Protein AF-A0A938EMJ7-F1 (afdb_monomer_lite)

Structure (mmCIF, N/CA/C/O backbone):
data_AF-A0A938EMJ7-F1
#
_entry.id   AF-A0A938EMJ7-F1
#
loop_
_atom_site.group_PDB
_atom_site.id
_atom_site.type_symbol
_atom_site.label_atom_id
_atom_site.label_alt_id
_atom_site.label_comp_id
_atom_site.label_asym_id
_atom_site.label_entity_id
_atom_site.label_seq_id
_atom_site.pdbx_PDB_ins_code
_atom_site.Cartn_x
_atom_site.Cartn_y
_atom_site.Cartn_z
_atom_site.occupancy
_atom_site.B_iso_or_equiv
_atom_site.auth_seq_id
_atom_site.auth_comp_id
_atom_site.auth_asym_id
_atom_site.auth_atom_id
_atom_site.pdbx_PDB_model_num
ATOM 1 N N . MET A 1 1 ? -68.090 42.627 -12.316 1.00 43.19 1 MET A N 1
ATOM 2 C CA . MET A 1 1 ? -66.857 42.043 -12.893 1.00 43.19 1 MET A CA 1
ATOM 3 C C . MET A 1 1 ? -65.719 42.197 -11.889 1.00 43.19 1 MET A C 1
ATOM 5 O O . MET A 1 1 ? -65.693 43.217 -11.220 1.00 43.19 1 MET A O 1
ATOM 9 N N . ARG A 1 2 ? -64.805 41.211 -11.848 1.00 43.19 2 ARG A N 1
ATOM 10 C CA . ARG A 1 2 ? -63.560 41.092 -11.046 1.00 43.19 2 ARG A CA 1
ATOM 11 C C . ARG A 1 2 ? -63.685 40.528 -9.619 1.00 43.19 2 ARG A C 1
ATOM 13 O O . ARG A 1 2 ? -63.810 41.250 -8.641 1.00 43.19 2 ARG A O 1
ATOM 20 N N . ARG A 1 3 ? -63.569 39.195 -9.538 1.00 45.41 3 ARG A N 1
ATOM 21 C CA . ARG A 1 3 ? -63.072 38.450 -8.370 1.00 45.41 3 ARG A CA 1
ATOM 22 C C . ARG A 1 3 ? -61.538 38.442 -8.441 1.00 45.41 3 ARG A C 1
ATOM 24 O O . ARG A 1 3 ? -61.000 38.047 -9.472 1.00 45.41 3 ARG A O 1
ATOM 31 N N . HIS A 1 4 ? -60.854 38.870 -7.383 1.00 42.38 4 HIS A N 1
ATOM 32 C CA . HIS A 1 4 ? -59.403 38.725 -7.246 1.00 42.38 4 HIS A CA 1
ATOM 33 C C . HIS A 1 4 ? -59.105 37.402 -6.539 1.00 42.38 4 HIS A C 1
ATOM 35 O O . HIS A 1 4 ? -59.452 37.232 -5.374 1.00 42.38 4 HIS A O 1
ATOM 41 N N . LEU A 1 5 ? -58.505 36.458 -7.265 1.00 47.50 5 LEU A N 1
ATOM 42 C CA . LEU A 1 5 ? -58.009 35.200 -6.717 1.00 47.50 5 LEU A CA 1
ATOM 43 C C . LEU A 1 5 ? -56.502 35.359 -6.481 1.00 47.50 5 LEU A C 1
ATOM 45 O O . LEU A 1 5 ? -55.746 35.557 -7.431 1.00 47.50 5 LEU A O 1
ATOM 49 N N . ALA A 1 6 ? -56.085 35.323 -5.217 1.00 46.75 6 ALA A N 1
ATOM 50 C CA . ALA A 1 6 ? -54.683 35.238 -4.835 1.00 46.75 6 ALA A CA 1
ATOM 51 C C . ALA A 1 6 ? -54.186 33.813 -5.115 1.00 46.75 6 ALA A C 1
ATOM 53 O O . ALA A 1 6 ? -54.726 32.853 -4.569 1.00 46.75 6 ALA A O 1
ATOM 54 N N . ILE A 1 7 ? -53.181 33.678 -5.980 1.00 51.19 7 ILE A N 1
ATOM 55 C CA . ILE A 1 7 ? -52.497 32.409 -6.239 1.00 51.19 7 ILE A CA 1
ATOM 56 C C . ILE A 1 7 ? -51.142 32.480 -5.536 1.00 51.19 7 ILE A C 1
ATOM 58 O O . ILE A 1 7 ? -50.251 33.219 -5.950 1.00 51.19 7 ILE A O 1
ATOM 62 N N . LEU A 1 8 ? -51.023 31.726 -4.443 1.00 46.78 8 LEU A N 1
ATOM 63 C CA . LEU A 1 8 ? -49.760 31.373 -3.801 1.00 46.78 8 LEU A CA 1
ATOM 64 C C . LEU A 1 8 ? -49.011 30.402 -4.722 1.00 46.78 8 LEU A C 1
ATOM 66 O O . LEU A 1 8 ? -49.498 29.306 -4.991 1.00 46.78 8 LEU A O 1
ATOM 70 N N . LEU A 1 9 ? -47.841 30.808 -5.215 1.00 47.81 9 LEU A N 1
ATOM 71 C CA . LEU A 1 9 ? -46.918 29.924 -5.925 1.00 47.81 9 LEU A CA 1
ATOM 72 C C . LEU A 1 9 ? -46.034 29.188 -4.902 1.00 47.81 9 LEU A C 1
ATOM 74 O O . LEU A 1 9 ? -45.454 29.847 -4.035 1.00 47.81 9 LEU A O 1
ATOM 78 N N . PRO A 1 10 ? -45.913 27.852 -4.977 1.00 49.62 10 PRO A N 1
ATOM 79 C CA . PRO A 1 10 ? -45.018 27.102 -4.110 1.00 49.62 10 PRO A CA 1
ATOM 80 C C . PRO A 1 10 ? -43.551 27.305 -4.511 1.00 49.62 10 PRO A C 1
ATOM 82 O O . PRO A 1 10 ? -43.184 27.289 -5.686 1.00 49.62 10 PRO A O 1
ATOM 85 N N . VAL A 1 11 ? -42.715 27.478 -3.488 1.00 51.00 11 VAL A N 1
ATOM 86 C CA . VAL A 1 11 ? -41.254 27.401 -3.547 1.00 51.00 11 VAL A CA 1
ATOM 87 C C . VAL A 1 11 ? -40.868 25.945 -3.802 1.00 51.00 11 VAL A C 1
ATOM 89 O O . VAL A 1 11 ? -41.221 25.078 -3.006 1.00 51.00 11 VAL A O 1
ATOM 92 N N . THR A 1 12 ? -40.105 25.670 -4.860 1.00 52.34 12 THR A N 1
ATOM 93 C CA . THR A 1 12 ? -39.486 24.350 -5.053 1.00 52.34 12 THR A CA 1
ATOM 94 C C . THR A 1 12 ? -38.028 24.476 -5.481 1.00 52.34 12 THR A C 1
ATOM 96 O O . THR A 1 12 ? -37.716 24.757 -6.631 1.00 52.34 12 THR A O 1
ATOM 99 N N . VAL A 1 13 ? -37.182 24.315 -4.459 1.00 48.31 13 VAL A N 1
ATOM 100 C CA . VAL A 1 13 ? -35.909 23.579 -4.371 1.00 48.31 13 VAL A CA 1
ATOM 101 C C . VAL A 1 13 ? -34.970 23.633 -5.581 1.00 48.31 13 VAL A C 1
ATOM 103 O O . VAL A 1 13 ? -35.157 22.967 -6.595 1.00 48.31 13 VAL A O 1
ATOM 106 N N . LEU A 1 14 ? -33.870 24.357 -5.377 1.00 44.84 14 LEU A N 1
ATOM 107 C CA . LEU A 1 14 ? -32.651 24.308 -6.173 1.00 44.84 14 LEU A CA 1
ATOM 108 C C . LEU A 1 14 ? -31.975 22.939 -5.969 1.00 44.84 14 LEU A C 1
ATOM 110 O O . LEU A 1 14 ? -31.423 22.668 -4.905 1.00 44.84 14 LEU A O 1
ATOM 114 N N . ALA A 1 15 ? -32.027 22.065 -6.973 1.00 43.50 15 ALA A N 1
ATOM 115 C CA . ALA A 1 15 ? -31.240 20.838 -6.986 1.00 43.50 15 ALA A CA 1
ATOM 116 C C . ALA A 1 15 ? -29.777 21.188 -7.302 1.00 43.50 15 ALA A C 1
ATOM 118 O O . ALA A 1 15 ? -29.387 21.300 -8.462 1.00 43.50 15 ALA A O 1
ATOM 119 N N . THR A 1 16 ? -28.954 21.389 -6.274 1.00 43.12 16 THR A N 1
ATOM 120 C CA . THR A 1 16 ? -27.496 21.362 -6.428 1.00 43.12 16 THR A CA 1
ATOM 121 C C . THR A 1 16 ? -27.070 19.915 -6.626 1.00 43.12 16 THR A C 1
ATOM 123 O O . THR A 1 16 ? -26.907 19.161 -5.669 1.00 43.12 16 THR A O 1
ATOM 126 N N . SER A 1 17 ? -26.924 19.509 -7.881 1.00 44.28 17 SER A N 1
ATOM 127 C CA . SER A 1 17 ? -26.249 18.272 -8.255 1.00 44.28 17 SER A CA 1
ATOM 128 C C . SER A 1 17 ? -24.778 18.364 -7.844 1.00 44.28 17 SER A C 1
ATOM 130 O O . SER A 1 17 ? -23.975 19.001 -8.523 1.00 44.28 17 SER A O 1
ATOM 132 N N . LEU A 1 18 ? -24.434 17.754 -6.707 1.00 41.00 18 LEU A N 1
ATOM 133 C CA . LEU A 1 18 ? -23.054 17.518 -6.301 1.00 41.00 18 LEU A CA 1
ATOM 134 C C . LEU A 1 18 ? -22.504 16.384 -7.171 1.00 41.00 18 LEU A C 1
ATOM 136 O O . LEU A 1 18 ? -22.796 15.211 -6.948 1.00 41.00 18 LEU A O 1
ATOM 140 N N . THR A 1 19 ? -21.736 16.731 -8.198 1.00 40.66 19 THR A N 1
ATOM 141 C CA . THR A 1 19 ? -20.905 15.770 -8.926 1.00 40.66 19 THR A CA 1
ATOM 142 C C . THR A 1 19 ? -19.846 15.224 -7.973 1.00 40.66 19 THR A C 1
ATOM 144 O O . THR A 1 19 ? -18.859 15.898 -7.686 1.00 40.66 19 THR A O 1
ATOM 147 N N . VAL A 1 20 ? -20.055 14.006 -7.470 1.00 46.00 20 VAL A N 1
ATOM 148 C CA . VAL A 1 20 ? -18.988 13.201 -6.868 1.00 46.00 20 VAL A CA 1
ATOM 149 C C . VAL A 1 20 ? -17.976 12.912 -7.975 1.00 46.00 20 VAL A C 1
ATOM 151 O O . VAL A 1 20 ? -18.341 12.407 -9.037 1.00 46.00 20 VAL A O 1
ATOM 154 N N . ALA A 1 21 ? -16.711 13.265 -7.755 1.00 41.88 21 ALA A N 1
ATOM 155 C CA . ALA A 1 21 ? -15.628 12.884 -8.649 1.00 41.88 21 ALA A CA 1
ATOM 156 C C . ALA A 1 21 ? -15.424 11.365 -8.546 1.00 41.88 21 ALA A C 1
ATOM 158 O O . ALA A 1 21 ? -14.773 10.874 -7.629 1.00 41.88 21 ALA A O 1
ATOM 159 N N . ILE A 1 22 ? -16.025 10.611 -9.465 1.00 43.50 22 ILE A N 1
ATOM 160 C CA . ILE A 1 22 ? -15.774 9.178 -9.618 1.00 43.50 22 ILE A CA 1
ATOM 161 C C . ILE A 1 22 ? -14.522 9.041 -10.486 1.00 43.50 22 ILE A C 1
ATOM 163 O O . ILE A 1 22 ? -14.557 9.329 -11.682 1.00 43.50 22 ILE A O 1
ATOM 167 N N . ALA A 1 23 ? -13.409 8.604 -9.900 1.00 39.97 23 ALA A N 1
ATOM 168 C CA . ALA A 1 23 ? -12.250 8.176 -10.674 1.00 39.97 23 ALA A CA 1
ATOM 169 C C . ALA A 1 23 ? -12.553 6.794 -11.279 1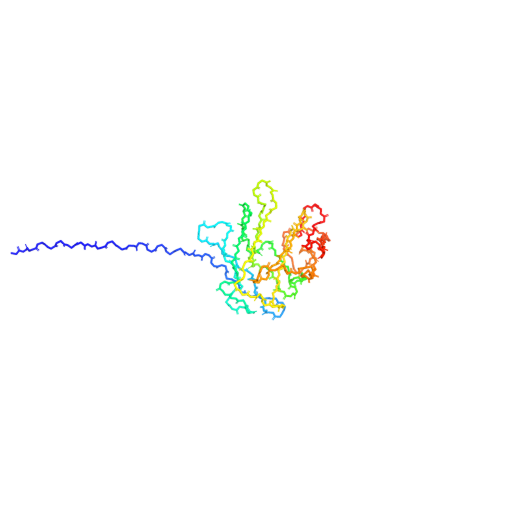.00 39.97 23 ALA A C 1
ATOM 171 O O . ALA A 1 23 ? -12.480 5.774 -10.599 1.00 39.97 23 ALA A O 1
ATOM 172 N N . THR A 1 24 ? -12.945 6.748 -12.552 1.00 36.47 24 THR A N 1
ATOM 173 C CA . THR A 1 24 ? -13.161 5.482 -13.267 1.00 36.47 24 THR A CA 1
ATOM 174 C C . THR A 1 24 ? -11.841 4.967 -13.837 1.00 36.47 24 THR A C 1
ATOM 176 O O . THR A 1 24 ? -11.254 5.601 -14.715 1.00 36.47 24 THR A O 1
ATOM 179 N N . SER A 1 25 ? -11.383 3.800 -13.379 1.00 39.28 25 SER A N 1
ATOM 180 C CA . SER A 1 25 ? -10.192 3.129 -13.911 1.00 39.28 25 SER A CA 1
ATOM 181 C C . SER A 1 25 ? -10.567 2.109 -14.991 1.00 39.28 25 SER A C 1
ATOM 183 O O . SER A 1 25 ? -11.162 1.082 -14.682 1.00 39.28 25 SER A O 1
ATOM 185 N N . SE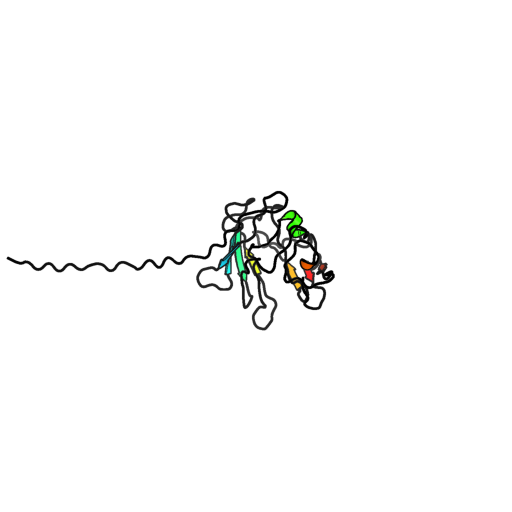R A 1 26 ? -10.189 2.348 -16.252 1.00 36.47 26 SER A N 1
ATOM 186 C CA . SER A 1 26 ? -10.279 1.354 -17.336 1.00 36.47 26 SER A CA 1
ATOM 187 C C . SER A 1 26 ? -8.910 1.063 -17.972 1.00 36.47 26 SER A C 1
ATOM 189 O O . SER A 1 26 ? -8.300 1.977 -18.533 1.00 36.47 26 SER A O 1
ATOM 191 N N . VAL A 1 27 ? -8.480 -0.212 -17.945 1.00 40.53 27 VAL A N 1
ATOM 192 C CA . VAL A 1 27 ? -7.434 -0.900 -18.763 1.00 40.53 27 VAL A CA 1
ATOM 193 C C . VAL A 1 27 ? -6.114 -1.353 -18.056 1.00 40.53 27 VAL A C 1
ATOM 195 O O . VAL A 1 27 ? -5.743 -0.824 -17.015 1.00 40.53 27 VAL A O 1
ATOM 198 N N . GLN A 1 28 ? -5.441 -2.389 -18.588 1.00 34.78 28 GLN A N 1
ATOM 199 C CA . GLN A 1 28 ? -4.960 -3.597 -17.895 1.00 34.78 28 GLN A CA 1
ATOM 200 C C . GLN A 1 28 ? -3.443 -3.955 -18.021 1.00 34.78 28 GLN A C 1
ATOM 202 O O . GLN A 1 28 ? -2.737 -3.423 -18.874 1.00 34.78 28 GLN A O 1
ATOM 207 N N . ALA A 1 29 ? -2.999 -4.939 -17.217 1.00 37.09 29 ALA A N 1
ATOM 208 C CA . ALA A 1 29 ? -1.679 -5.612 -17.148 1.00 37.09 29 ALA A CA 1
ATOM 209 C C . ALA A 1 29 ? -1.368 -6.649 -18.233 1.00 37.09 29 ALA A C 1
ATOM 211 O O . ALA A 1 29 ? -2.229 -6.930 -19.046 1.00 37.09 29 ALA A O 1
ATOM 212 N N . VAL A 1 30 ? -0.213 -7.330 -18.188 1.00 39.50 30 VAL A N 1
ATOM 213 C CA . VAL A 1 30 ? 0.026 -8.565 -18.966 1.00 39.50 30 VAL A CA 1
ATOM 214 C C . VAL A 1 30 ? -0.989 -9.641 -18.547 1.00 39.50 30 VAL A C 1
ATOM 216 O O . VAL A 1 30 ? -1.065 -10.020 -17.387 1.00 39.50 30 VAL A O 1
ATOM 219 N N . GLY A 1 31 ? -1.820 -10.071 -19.502 1.00 47.62 31 GLY A N 1
ATOM 220 C CA . GLY A 1 31 ? -3.047 -10.857 -19.285 1.00 47.62 31 GLY A CA 1
ATOM 221 C C . GLY A 1 31 ? -4.325 -10.020 -19.367 1.00 47.62 31 GLY A C 1
ATOM 222 O O . GLY A 1 31 ? -5.393 -10.526 -19.681 1.00 47.62 31 GLY A O 1
ATOM 223 N N . GLY A 1 32 ? -4.202 -8.714 -19.198 1.00 47.31 32 GLY A N 1
ATOM 224 C CA . GLY A 1 32 ? -5.229 -7.785 -19.582 1.00 47.31 32 GLY A CA 1
ATOM 225 C C . GLY A 1 32 ? -6.449 -7.836 -18.671 1.00 47.31 32 GLY A C 1
ATOM 226 O O . GLY A 1 32 ? -7.524 -7.744 -19.233 1.00 47.31 32 GLY A O 1
ATOM 227 N N . THR A 1 33 ? -6.319 -8.011 -17.340 1.00 55.09 33 THR A N 1
ATOM 228 C CA . THR A 1 33 ? -7.478 -8.265 -16.437 1.00 55.09 33 THR A CA 1
ATOM 229 C C . THR A 1 33 ? -7.483 -7.615 -15.037 1.00 55.09 33 THR A C 1
ATOM 231 O O . THR A 1 33 ? -8.532 -7.606 -14.396 1.00 55.09 33 THR A O 1
ATOM 234 N N . GLY A 1 34 ? -6.392 -7.015 -14.539 1.00 61.44 34 GLY A N 1
ATOM 235 C CA . GLY A 1 34 ? -6.364 -6.414 -13.189 1.00 61.44 34 GLY A CA 1
ATOM 236 C C . GLY A 1 34 ? -7.171 -5.110 -13.040 1.00 61.44 34 GLY A C 1
ATOM 237 O O . GLY A 1 34 ? -7.086 -4.227 -13.898 1.00 61.44 34 GLY A O 1
ATOM 238 N N . VAL A 1 35 ? -7.924 -4.964 -11.942 1.00 78.44 35 VAL A N 1
ATOM 239 C CA . VAL A 1 35 ? -8.623 -3.719 -11.566 1.00 78.44 35 VAL A CA 1
ATOM 240 C C . VAL A 1 35 ? -7.931 -3.086 -10.362 1.00 78.44 35 VAL A C 1
ATOM 242 O O . VAL A 1 35 ? -7.688 -3.755 -9.362 1.00 78.44 35 VAL A O 1
ATOM 245 N N . TYR A 1 36 ? -7.605 -1.797 -10.469 1.00 86.12 36 TYR A N 1
ATOM 246 C CA . TYR A 1 36 ? -6.998 -1.039 -9.377 1.00 86.12 36 TYR A CA 1
ATOM 247 C C . TYR A 1 36 ? -8.054 -0.506 -8.415 1.00 86.12 36 TYR A C 1
ATOM 249 O O . TYR A 1 36 ? -9.162 -0.152 -8.821 1.00 86.12 36 TYR A O 1
ATOM 257 N N . GLY A 1 37 ? -7.650 -0.402 -7.152 1.00 87.94 37 GLY A N 1
ATOM 258 C CA . GLY A 1 37 ? -8.414 0.245 -6.100 1.00 87.94 37 GLY A CA 1
ATOM 259 C C . GLY A 1 37 ? -8.843 1.667 -6.450 1.00 87.94 37 GLY A C 1
ATOM 260 O O . GLY A 1 37 ? -8.091 2.438 -7.045 1.00 87.94 37 GLY A O 1
ATOM 261 N N . GLY A 1 38 ? -10.060 2.011 -6.052 1.00 90.06 38 GLY A N 1
ATOM 262 C CA . GLY A 1 38 ? -10.581 3.367 -6.022 1.00 90.06 38 GLY A CA 1
ATOM 263 C C . GLY A 1 38 ? -11.106 3.678 -4.629 1.00 90.06 38 GLY A C 1
ATOM 264 O O . GLY A 1 38 ? -11.746 2.838 -4.001 1.00 90.06 38 GLY A O 1
ATOM 265 N N . TRP A 1 39 ? -10.857 4.889 -4.151 1.00 93.25 39 TRP A N 1
ATOM 266 C CA . TRP A 1 39 ? -11.283 5.323 -2.827 1.00 93.25 39 TRP A CA 1
ATOM 267 C C . TRP A 1 39 ? -12.214 6.520 -2.947 1.00 93.25 39 TRP A C 1
ATOM 269 O O . TRP A 1 39 ? -11.971 7.436 -3.733 1.00 93.25 39 TRP A O 1
ATOM 279 N N . SER A 1 40 ? -13.275 6.507 -2.152 1.00 91.75 40 SER A N 1
ATOM 280 C CA . SER A 1 40 ? -14.147 7.652 -1.919 1.00 91.75 40 SER A CA 1
ATOM 281 C C . SER A 1 40 ? -14.057 8.069 -0.456 1.00 91.75 40 SER A C 1
ATOM 283 O O . SER A 1 40 ? -13.665 7.281 0.406 1.00 91.75 40 SER A O 1
ATOM 285 N N . LEU A 1 41 ? -14.431 9.316 -0.178 1.00 94.94 41 LEU A N 1
ATOM 286 C CA . LEU A 1 41 ? -14.657 9.799 1.179 1.00 94.94 41 LEU A CA 1
ATOM 287 C C . LEU A 1 41 ? -16.140 9.681 1.519 1.00 94.94 41 LEU A C 1
ATOM 289 O O . LEU A 1 41 ? -17.001 10.012 0.700 1.00 94.94 41 LEU A O 1
ATOM 293 N N . ALA A 1 42 ? -16.431 9.268 2.749 1.00 95.56 42 ALA A N 1
ATOM 294 C CA . ALA A 1 42 ? -17.762 9.408 3.312 1.00 95.56 42 ALA A CA 1
ATOM 295 C C . ALA A 1 42 ? -18.124 10.900 3.412 1.00 95.56 42 ALA A C 1
ATOM 297 O O . ALA A 1 42 ? -17.268 11.754 3.657 1.00 95.56 42 ALA A O 1
ATOM 298 N N . SER A 1 43 ? -19.405 11.229 3.236 1.00 94.44 43 SER A N 1
ATOM 299 C CA . SER A 1 43 ? -19.876 12.616 3.298 1.00 94.44 43 SER A CA 1
ATOM 300 C C . SER A 1 43 ? -19.485 13.278 4.624 1.00 94.44 43 SER A C 1
ATOM 302 O O . SER A 1 43 ? -19.865 12.806 5.693 1.00 94.44 43 SER A O 1
ATOM 304 N N . GLY A 1 44 ? -18.757 14.394 4.547 1.00 93.31 44 GLY A N 1
ATOM 305 C CA . GLY A 1 44 ? -18.287 15.137 5.721 1.00 93.31 44 GLY A CA 1
ATOM 306 C C . GLY A 1 44 ? -17.086 14.515 6.442 1.00 93.31 44 GLY A C 1
ATOM 307 O O . GLY A 1 44 ? -16.715 15.009 7.503 1.00 93.31 44 GLY A O 1
ATOM 308 N N . SER A 1 45 ? -16.474 13.465 5.887 1.00 94.12 45 SER A N 1
ATOM 309 C CA . SER A 1 45 ? -15.273 12.829 6.430 1.00 94.12 45 SER A CA 1
ATOM 310 C C . SER A 1 45 ? -14.025 13.191 5.627 1.00 94.12 45 SER A C 1
ATOM 312 O O . SER A 1 45 ? -14.073 13.348 4.408 1.00 94.12 45 SER A O 1
ATOM 314 N N . SER A 1 46 ? -12.890 13.280 6.318 1.00 93.19 46 SER A N 1
ATOM 315 C CA . SER A 1 46 ? -11.550 13.379 5.725 1.00 93.19 46 SER A CA 1
ATOM 316 C C . SER A 1 46 ? -10.694 12.134 5.978 1.00 93.19 46 SER A C 1
ATOM 318 O O . SER A 1 46 ? -9.548 12.083 5.541 1.00 93.19 46 SER A O 1
ATOM 320 N N . SER A 1 47 ? -11.218 11.148 6.711 1.00 96.25 47 SER A N 1
ATOM 321 C CA . SER A 1 47 ? -10.452 9.997 7.200 1.00 96.25 47 SER A CA 1
ATOM 322 C C . SER A 1 47 ? -11.239 8.686 7.175 1.00 96.25 47 SER A C 1
ATOM 324 O O . SER A 1 47 ? -10.841 7.710 7.806 1.00 96.25 47 SER A O 1
ATOM 326 N N . SER A 1 48 ? -12.353 8.641 6.449 1.00 97.94 48 SER A N 1
ATOM 327 C CA . SER A 1 48 ? -13.107 7.416 6.205 1.00 97.94 48 SER A CA 1
ATOM 328 C C . SER A 1 48 ? -13.883 7.479 4.897 1.00 97.94 48 SER A C 1
ATOM 330 O O . SER A 1 48 ? -14.194 8.565 4.398 1.00 97.94 48 SER A O 1
ATOM 332 N N . GLY A 1 49 ? -14.235 6.313 4.367 1.00 97.00 49 GLY A N 1
ATOM 333 C CA . GLY A 1 49 ? -15.085 6.186 3.189 1.00 97.00 49 GLY A CA 1
ATOM 334 C C . GLY A 1 49 ? -15.089 4.775 2.627 1.00 97.00 49 GLY A C 1
ATOM 335 O O . GLY A 1 49 ? -14.876 3.815 3.369 1.00 97.00 49 GLY A O 1
ATOM 336 N N . ASP A 1 50 ? -15.310 4.654 1.319 1.00 96.12 50 ASP A N 1
ATOM 337 C CA . ASP A 1 50 ? -15.421 3.357 0.659 1.00 96.12 50 ASP A CA 1
ATOM 338 C C . ASP A 1 50 ? -14.190 3.051 -0.189 1.00 96.12 50 ASP A C 1
ATOM 340 O O . ASP A 1 50 ? -13.606 3.923 -0.839 1.00 96.12 50 ASP A O 1
ATOM 344 N N . PHE A 1 51 ? -13.816 1.779 -0.199 1.00 93.88 51 PHE A N 1
ATOM 345 C CA . PHE A 1 51 ? -12.840 1.191 -1.097 1.00 93.88 51 PHE A CA 1
ATOM 346 C C . PHE A 1 51 ? -13.568 0.355 -2.144 1.00 93.88 51 PHE A C 1
ATOM 348 O O . PHE A 1 51 ? -14.384 -0.509 -1.828 1.00 93.88 51 PHE A O 1
ATOM 355 N N . ASN A 1 52 ? -13.269 0.610 -3.410 1.00 89.12 52 ASN A N 1
ATOM 356 C CA . ASN A 1 52 ? -13.954 0.037 -4.553 1.00 89.12 52 ASN A CA 1
ATOM 357 C C . ASN A 1 52 ? -12.943 -0.631 -5.482 1.00 89.12 52 ASN A C 1
ATOM 359 O O . ASN A 1 52 ? -11.917 -0.049 -5.815 1.00 89.12 52 ASN A O 1
ATOM 363 N N . LEU A 1 53 ? -13.278 -1.824 -5.965 1.00 81.81 53 LEU A N 1
ATOM 364 C CA . LEU A 1 53 ? -12.511 -2.553 -6.980 1.00 81.81 53 LEU A CA 1
ATOM 365 C C . LEU A 1 53 ? -13.274 -2.621 -8.312 1.00 81.81 53 LEU A C 1
ATOM 367 O O . LEU A 1 53 ? -13.088 -3.545 -9.092 1.00 81.81 53 LEU A O 1
ATOM 371 N N . GLY A 1 54 ? -14.158 -1.652 -8.574 1.00 70.44 54 GLY A N 1
ATOM 372 C CA . GLY A 1 54 ? -15.085 -1.677 -9.710 1.00 70.44 54 GLY A CA 1
ATOM 373 C C . GLY A 1 54 ? -16.313 -2.562 -9.463 1.00 70.44 54 GLY A C 1
ATOM 374 O O . GLY A 1 54 ? -16.542 -3.039 -8.355 1.00 70.44 54 GLY A O 1
ATOM 375 N N . THR A 1 55 ? -17.148 -2.751 -10.488 1.00 63.56 55 THR A N 1
ATOM 376 C CA . THR A 1 55 ? -18.399 -3.515 -10.358 1.00 63.56 55 THR A CA 1
ATOM 377 C C . THR A 1 55 ? -18.140 -5.023 -10.320 1.00 63.56 55 THR A C 1
ATOM 379 O O . THR A 1 55 ? -17.755 -5.579 -11.346 1.00 63.56 55 THR A O 1
ATOM 382 N N . ASN A 1 56 ? -18.409 -5.678 -9.182 1.00 60.53 56 ASN A N 1
ATOM 383 C CA . ASN A 1 56 ? -18.393 -7.142 -9.003 1.00 60.53 56 ASN A CA 1
ATOM 384 C C . ASN A 1 56 ? -17.157 -7.836 -9.604 1.00 60.53 56 ASN A C 1
ATOM 386 O O . ASN A 1 56 ? -17.269 -8.754 -10.419 1.00 60.53 56 ASN A O 1
ATOM 390 N N . VAL A 1 57 ? -15.966 -7.386 -9.214 1.00 68.12 57 VAL A N 1
ATOM 391 C CA . VAL A 1 57 ? -14.703 -7.945 -9.708 1.00 68.12 57 VAL A CA 1
ATOM 392 C C . VAL A 1 57 ? -14.235 -9.062 -8.783 1.00 68.12 57 VAL A C 1
ATOM 394 O O . VAL A 1 57 ? -14.098 -8.866 -7.579 1.00 68.12 57 VAL A O 1
ATOM 397 N N . ASN A 1 58 ? -13.975 -10.240 -9.354 1.00 69.81 58 ASN A N 1
ATOM 398 C CA . ASN A 1 58 ? -13.317 -11.374 -8.693 1.00 69.81 58 ASN A CA 1
ATOM 399 C C . ASN A 1 58 ? -13.931 -11.826 -7.353 1.00 69.81 58 ASN A C 1
ATOM 401 O O . ASN A 1 58 ? -13.227 -12.413 -6.536 1.00 69.81 58 ASN A O 1
ATOM 405 N N . GLY A 1 59 ? -15.230 -11.590 -7.139 1.00 75.88 59 GLY A N 1
ATOM 406 C CA . GLY A 1 59 ? -15.950 -11.985 -5.923 1.00 75.88 59 GLY A CA 1
ATOM 407 C C . GLY A 1 59 ? -16.017 -10.916 -4.828 1.00 75.88 59 GLY A C 1
ATOM 408 O O . GLY A 1 59 ? -16.619 -11.176 -3.790 1.00 75.88 59 GLY A O 1
ATOM 409 N N . PHE A 1 60 ? -15.454 -9.723 -5.046 1.00 83.31 60 PHE A N 1
ATOM 410 C CA . PHE A 1 60 ? -15.670 -8.585 -4.150 1.00 83.31 60 PHE A CA 1
ATOM 411 C C . PHE A 1 60 ? -17.064 -7.978 -4.334 1.00 83.31 60 PHE A C 1
ATOM 413 O O . PHE A 1 60 ? -17.566 -7.870 -5.456 1.00 83.31 60 PHE A O 1
ATOM 420 N N . GLN A 1 61 ? -17.657 -7.546 -3.218 1.00 84.31 61 GLN A N 1
ATOM 421 C CA . GLN A 1 61 ? -18.870 -6.729 -3.203 1.00 84.31 61 GLN A CA 1
ATOM 422 C C . GLN A 1 61 ? -18.583 -5.302 -3.699 1.00 84.31 61 GLN A C 1
ATOM 424 O O . GLN A 1 61 ? -17.432 -4.918 -3.927 1.00 84.31 61 GLN A O 1
ATOM 429 N N . VAL A 1 62 ? -19.645 -4.514 -3.878 1.00 84.19 62 VAL A N 1
ATOM 430 C CA . VAL A 1 62 ? -19.553 -3.083 -4.189 1.00 84.19 62 VAL A CA 1
ATOM 431 C C . VAL A 1 62 ? -20.304 -2.295 -3.109 1.00 84.19 62 VAL A C 1
ATOM 433 O O . VAL A 1 62 ? -21.530 -2.417 -3.047 1.00 84.19 62 VAL A O 1
ATOM 436 N N . PRO A 1 63 ? -19.616 -1.479 -2.290 1.00 88.81 63 PRO A N 1
ATOM 437 C CA . PRO A 1 63 ? -18.159 -1.317 -2.234 1.00 88.81 63 PRO A CA 1
ATOM 438 C C . PRO A 1 63 ? -17.437 -2.603 -1.794 1.00 88.81 63 PRO A C 1
ATOM 440 O O . PRO A 1 63 ? -18.041 -3.501 -1.215 1.00 88.81 63 PRO A O 1
ATOM 443 N N . ALA A 1 64 ? -16.137 -2.697 -2.086 1.00 91.19 64 ALA A N 1
ATOM 444 C CA . ALA A 1 64 ? -15.328 -3.861 -1.719 1.00 91.19 64 ALA A CA 1
ATOM 445 C C . ALA A 1 64 ? -15.037 -3.889 -0.212 1.00 91.19 64 ALA A C 1
ATOM 447 O O . ALA A 1 64 ? -15.030 -4.958 0.393 1.00 91.19 64 ALA A O 1
ATOM 448 N N . ALA A 1 65 ? -14.811 -2.716 0.381 1.00 95.19 65 ALA A N 1
ATOM 449 C CA . ALA A 1 65 ? -14.656 -2.517 1.817 1.00 95.19 65 ALA A CA 1
ATOM 450 C C . ALA A 1 65 ? -15.039 -1.084 2.199 1.00 95.19 65 ALA A C 1
ATOM 452 O O . ALA A 1 65 ? -15.043 -0.187 1.355 1.00 95.19 65 ALA A O 1
ATOM 453 N N . THR A 1 66 ? -15.262 -0.851 3.486 1.00 97.31 66 THR A N 1
ATOM 454 C CA . THR A 1 66 ? -15.138 0.492 4.068 1.00 97.31 66 THR A CA 1
ATOM 455 C C . THR A 1 66 ? -13.733 0.671 4.631 1.00 97.31 66 THR A C 1
ATOM 457 O O . THR A 1 66 ? -13.063 -0.308 4.969 1.00 97.31 66 THR A O 1
ATOM 460 N N . TRP A 1 67 ? -13.257 1.909 4.726 1.00 97.94 67 TRP A N 1
ATOM 461 C CA . TRP A 1 67 ? -11.961 2.211 5.324 1.00 97.94 67 TRP A CA 1
ATOM 462 C C . TRP A 1 67 ? -12.041 3.361 6.325 1.00 97.94 67 TRP A C 1
ATOM 464 O O . TRP A 1 67 ? -12.865 4.270 6.197 1.00 97.94 67 TRP A O 1
ATOM 474 N N . THR A 1 68 ? -11.151 3.327 7.314 1.00 98.44 68 THR A N 1
ATOM 475 C CA . THR A 1 68 ? -10.900 4.417 8.266 1.00 98.44 68 THR A CA 1
ATOM 476 C C . THR A 1 68 ? -9.401 4.641 8.426 1.00 98.44 68 THR A C 1
ATOM 478 O O . THR A 1 68 ? -8.607 3.724 8.229 1.00 98.44 68 THR A O 1
ATOM 481 N N . SER A 1 69 ? -9.000 5.863 8.767 1.00 98.19 69 SER A N 1
ATOM 482 C CA . SER A 1 69 ? -7.606 6.240 8.986 1.00 98.19 69 SER A CA 1
ATOM 483 C C . SER A 1 69 ? -7.448 7.115 10.226 1.00 98.19 69 SER A C 1
ATOM 485 O O . SER A 1 69 ? -8.289 7.973 10.500 1.00 98.19 69 SER A O 1
ATOM 487 N N . SER A 1 70 ? -6.349 6.930 10.959 1.00 98.19 70 SER A N 1
ATOM 488 C CA . SER A 1 70 ? -5.918 7.844 12.026 1.00 98.19 70 SER A CA 1
ATOM 489 C C . SER A 1 70 ? -4.953 8.937 11.549 1.00 98.19 70 SER A C 1
ATOM 491 O O . SER A 1 70 ? -4.522 9.765 12.354 1.00 98.19 70 SER A O 1
ATOM 493 N N . ALA A 1 71 ? -4.596 8.952 10.260 1.00 97.25 71 ALA A N 1
ATOM 494 C CA . ALA A 1 71 ? -3.688 9.941 9.696 1.00 97.25 71 ALA A CA 1
ATOM 495 C C . ALA A 1 71 ? -4.271 11.361 9.769 1.00 97.25 71 ALA A C 1
ATOM 497 O O . ALA A 1 71 ? -5.468 11.578 9.577 1.00 97.25 71 ALA A O 1
ATOM 498 N N . SER A 1 72 ? -3.397 12.348 9.971 1.00 96.19 72 SER A N 1
ATOM 499 C CA . SER A 1 72 ? -3.769 13.771 9.948 1.00 96.19 72 SER A CA 1
ATOM 500 C C . SER A 1 72 ? -4.186 14.234 8.549 1.00 96.19 72 SER A C 1
ATOM 502 O O . SER A 1 72 ? -4.928 15.203 8.400 1.00 96.19 72 SER A O 1
ATOM 504 N N . ASN A 1 73 ? -3.705 13.538 7.519 1.00 94.38 73 ASN A N 1
ATOM 505 C CA . ASN A 1 73 ? -4.045 13.771 6.127 1.00 94.38 73 ASN A CA 1
ATOM 506 C C . ASN A 1 73 ? -4.135 12.443 5.371 1.00 94.38 73 ASN A C 1
ATOM 508 O O . ASN A 1 73 ? -3.270 11.575 5.495 1.00 94.38 73 ASN A O 1
ATOM 512 N N . VAL A 1 74 ? -5.159 12.340 4.529 1.00 96.25 74 VAL A N 1
ATOM 513 C CA . VAL A 1 74 ? -5.317 11.287 3.527 1.00 96.25 74 VAL A CA 1
ATOM 514 C C . VAL A 1 74 ? -5.520 11.968 2.181 1.00 96.25 74 VAL A C 1
ATOM 516 O O . VAL A 1 74 ? -6.254 12.953 2.084 1.00 96.25 74 VAL A O 1
ATOM 519 N N . SER A 1 75 ? -4.849 11.480 1.144 1.00 94.88 75 SER A N 1
ATOM 520 C CA . SER A 1 75 ? -5.011 11.990 -0.216 1.00 94.88 75 SER A CA 1
ATOM 521 C C . SER A 1 75 ? -5.043 10.857 -1.234 1.00 94.88 75 SER A C 1
ATOM 523 O O . SER A 1 75 ? -4.663 9.724 -0.939 1.00 94.88 75 SER A O 1
ATOM 525 N N . PHE A 1 76 ? -5.512 11.176 -2.442 1.00 95.38 76 PHE A N 1
ATOM 526 C CA . PHE A 1 76 ? -5.671 10.212 -3.529 1.00 95.38 76 PHE A CA 1
ATOM 527 C C . PHE A 1 76 ? -4.972 10.700 -4.802 1.00 95.38 76 PHE A C 1
ATOM 529 O O . PHE A 1 76 ? -5.639 11.198 -5.715 1.00 95.38 76 PHE A O 1
ATOM 536 N N . PRO A 1 77 ? -3.629 10.641 -4.875 1.00 95.00 77 PRO A N 1
ATOM 537 C CA . PRO A 1 77 ? -2.919 10.980 -6.101 1.00 95.00 77 PRO A CA 1
ATOM 538 C C . PRO A 1 77 ? -3.367 10.089 -7.263 1.00 95.00 77 PRO A C 1
ATOM 540 O O . PRO A 1 77 ? -3.740 8.938 -7.069 1.00 95.00 77 PRO A O 1
ATOM 543 N N . THR A 1 78 ? -3.308 10.611 -8.489 1.00 93.38 78 THR A N 1
ATOM 544 C CA . THR A 1 78 ? -3.875 9.958 -9.686 1.00 93.38 78 THR A CA 1
ATOM 545 C C . THR A 1 78 ? -2.956 8.932 -10.351 1.00 93.38 78 THR A C 1
ATOM 547 O O . THR A 1 78 ? -3.331 8.354 -11.368 1.00 93.38 78 THR A O 1
ATOM 550 N N . GLY A 1 79 ? -1.733 8.752 -9.848 1.00 94.06 79 GLY A N 1
ATOM 551 C CA . GLY A 1 79 ? -0.731 7.897 -10.487 1.00 94.06 79 GLY A CA 1
ATOM 552 C C . GLY A 1 79 ? -0.133 8.468 -11.780 1.00 94.06 79 GLY A C 1
ATOM 553 O O . GLY A 1 79 ? 0.457 7.730 -12.565 1.00 94.06 79 GLY A O 1
ATOM 554 N N . ALA A 1 80 ? -0.311 9.765 -12.059 1.00 94.94 80 ALA A N 1
ATOM 555 C CA . ALA A 1 80 ? 0.233 10.392 -13.268 1.00 94.94 80 ALA A CA 1
ATOM 556 C C . ALA A 1 80 ? 1.762 10.583 -13.200 1.00 94.94 80 ALA A C 1
ATOM 558 O O . ALA A 1 80 ? 2.461 10.375 -14.191 1.00 94.94 80 ALA A O 1
ATOM 559 N N . SER A 1 81 ? 2.284 10.963 -12.029 1.00 93.31 81 SER A N 1
ATOM 560 C CA . SER A 1 81 ? 3.703 11.289 -11.811 1.00 93.31 81 SER A CA 1
ATOM 561 C C . SER A 1 81 ? 4.469 10.253 -10.992 1.00 93.31 81 SER A C 1
ATOM 563 O O . SER A 1 81 ? 5.682 10.170 -11.136 1.00 93.31 81 SER A O 1
ATOM 565 N N . THR A 1 82 ? 3.772 9.465 -10.174 1.00 94.12 82 THR A N 1
ATOM 566 C CA . THR A 1 82 ? 4.335 8.396 -9.340 1.00 94.12 82 THR A CA 1
ATOM 567 C C . THR A 1 82 ? 3.497 7.152 -9.575 1.00 94.12 82 THR A C 1
ATOM 569 O O . THR A 1 82 ? 2.287 7.180 -9.363 1.00 94.12 82 THR A O 1
ATOM 572 N N . TRP A 1 83 ? 4.109 6.096 -10.098 1.00 94.88 83 TRP A N 1
ATOM 573 C CA . TRP A 1 83 ? 3.409 4.885 -10.513 1.00 94.88 83 TRP A CA 1
ATOM 574 C C . TRP A 1 83 ? 4.367 3.705 -10.630 1.00 94.88 83 TRP A C 1
ATOM 576 O O . TRP A 1 83 ? 5.566 3.867 -10.853 1.00 94.88 83 TRP A O 1
ATOM 586 N N . LEU A 1 84 ? 3.804 2.507 -10.528 1.00 94.50 84 LEU A N 1
ATOM 587 C CA . LEU A 1 84 ? 4.508 1.246 -10.672 1.00 94.50 84 LEU A CA 1
ATOM 588 C C . LEU A 1 84 ? 4.498 0.813 -12.127 1.00 94.50 84 LEU A C 1
ATOM 590 O O . LEU A 1 84 ? 3.433 0.677 -12.735 1.00 94.50 84 LEU A O 1
ATOM 594 N N . GLY A 1 85 ? 5.684 0.594 -12.687 1.00 92.88 85 GLY A N 1
ATOM 595 C CA . GLY A 1 85 ? 5.803 0.122 -14.056 1.00 92.88 85 GLY A CA 1
ATOM 596 C C . GLY A 1 85 ? 5.375 -1.331 -14.242 1.00 92.88 85 GLY A C 1
ATOM 597 O O . GLY A 1 85 ? 5.406 -2.118 -13.293 1.00 92.88 85 GLY A O 1
ATOM 598 N N . PRO A 1 86 ? 5.019 -1.716 -15.481 1.00 91.19 86 PRO A N 1
ATOM 599 C CA . PRO A 1 86 ? 4.531 -3.057 -15.803 1.00 91.19 86 PRO A CA 1
ATOM 600 C C . PRO A 1 86 ? 5.597 -4.150 -15.625 1.00 91.19 86 PRO A C 1
ATOM 602 O O . PRO A 1 86 ? 5.277 -5.328 -15.690 1.00 91.19 86 PRO A O 1
ATOM 605 N N . THR A 1 87 ? 6.862 -3.772 -15.431 1.00 92.00 87 THR A N 1
ATOM 606 C CA . THR A 1 87 ? 7.994 -4.681 -15.203 1.00 92.00 87 THR A CA 1
ATOM 607 C C . THR A 1 87 ? 8.443 -4.729 -13.741 1.00 92.00 87 THR A C 1
ATOM 609 O O . THR A 1 87 ? 9.375 -5.461 -13.419 1.00 92.00 87 THR A O 1
ATOM 612 N N . THR A 1 88 ? 7.785 -3.990 -12.840 1.00 93.12 88 THR A N 1
ATOM 613 C CA . THR A 1 88 ? 7.920 -4.250 -11.396 1.00 93.12 88 THR A CA 1
ATOM 614 C C . THR A 1 88 ? 7.322 -5.625 -11.067 1.00 93.12 88 THR A C 1
ATOM 616 O O . THR A 1 88 ? 6.412 -6.056 -11.776 1.00 93.12 88 THR A O 1
ATOM 619 N N . PRO A 1 89 ? 7.754 -6.314 -9.995 1.00 91.06 89 PRO A N 1
ATOM 620 C CA . PRO A 1 89 ? 7.117 -7.554 -9.547 1.00 91.06 89 PRO A CA 1
ATOM 621 C C . PRO A 1 89 ? 5.591 -7.444 -9.405 1.00 91.06 89 PRO A C 1
ATOM 623 O O . PRO A 1 89 ? 4.865 -8.293 -9.918 1.00 91.06 89 PRO A O 1
ATOM 626 N N . PHE A 1 90 ? 5.090 -6.358 -8.803 1.00 90.94 90 PHE A N 1
ATOM 627 C CA . PHE A 1 90 ? 3.649 -6.112 -8.703 1.00 90.94 90 PHE A CA 1
ATOM 628 C C . PHE A 1 90 ? 3.016 -5.880 -10.082 1.00 90.94 90 PHE A C 1
ATOM 630 O O . PHE A 1 90 ? 1.983 -6.463 -10.409 1.00 90.94 90 PHE A O 1
ATOM 637 N N . GLY A 1 91 ? 3.646 -5.057 -10.923 1.00 90.31 91 GLY A N 1
ATOM 638 C CA . GLY A 1 91 ? 3.111 -4.718 -12.237 1.00 90.31 91 GLY A CA 1
ATOM 639 C C . GLY A 1 91 ? 3.179 -5.841 -13.269 1.00 90.31 91 GLY A C 1
ATOM 640 O O . GLY A 1 91 ? 2.354 -5.875 -14.182 1.00 90.31 91 GLY A O 1
ATOM 641 N N . ALA A 1 92 ? 4.076 -6.809 -13.095 1.00 87.44 92 ALA A N 1
ATOM 642 C CA . ALA A 1 92 ? 4.113 -8.020 -13.905 1.00 87.44 92 ALA A CA 1
ATOM 643 C C . ALA A 1 92 ? 2.840 -8.867 -13.725 1.00 87.44 92 ALA A C 1
ATOM 645 O O . ALA A 1 92 ? 2.441 -9.565 -14.656 1.00 87.44 92 ALA A O 1
ATOM 646 N N . TYR A 1 93 ? 2.188 -8.769 -12.560 1.00 84.50 93 TYR A N 1
ATOM 647 C CA . TYR A 1 93 ? 0.942 -9.472 -12.249 1.00 84.50 93 TYR A CA 1
ATOM 648 C C . TYR A 1 93 ? -0.302 -8.584 -12.435 1.00 84.50 93 TYR A C 1
ATOM 650 O O . TYR A 1 93 ? -1.265 -8.981 -13.089 1.00 84.50 93 TYR A O 1
ATOM 658 N N . PHE A 1 94 ? -0.284 -7.361 -11.893 1.00 85.06 94 PHE A N 1
ATOM 659 C CA . PHE A 1 94 ? -1.448 -6.458 -11.840 1.00 85.06 94 PHE A CA 1
ATOM 660 C C . PHE A 1 94 ? -1.418 -5.316 -12.856 1.00 85.06 94 PHE A C 1
ATOM 662 O O . PHE A 1 94 ? -2.439 -4.660 -13.078 1.00 85.06 94 PHE A O 1
ATOM 669 N N . GLY A 1 95 ? -0.292 -5.125 -13.541 1.00 88.38 95 GLY A N 1
ATOM 670 C CA . GLY A 1 95 ? -0.127 -4.159 -14.622 1.00 88.38 95 GLY A CA 1
ATOM 671 C C . GLY A 1 95 ? 0.553 -2.879 -14.199 1.00 88.38 95 GLY A C 1
ATOM 672 O O . GLY A 1 95 ? 1.003 -2.722 -13.072 1.00 88.38 95 GLY A O 1
ATOM 673 N N . SER A 1 96 ? 0.652 -1.940 -15.135 1.00 91.88 96 SER A N 1
ATOM 674 C CA . SER A 1 96 ? 1.117 -0.605 -14.773 1.00 91.88 96 SER A CA 1
ATOM 675 C C . SER A 1 96 ? 0.050 0.108 -13.946 1.00 91.88 96 SER A C 1
ATOM 677 O O . SER A 1 96 ? -1.117 0.146 -14.346 1.00 91.88 96 SER A O 1
ATOM 679 N N . SER A 1 97 ? 0.459 0.748 -12.848 1.00 92.88 97 SER A N 1
ATOM 680 C CA . SER A 1 97 ? -0.417 1.639 -12.078 1.00 92.88 97 SER A CA 1
ATOM 681 C C . SER A 1 97 ? -0.447 3.065 -12.643 1.00 92.88 97 SER A C 1
ATOM 683 O O . SER A 1 97 ? -0.977 3.976 -12.010 1.00 92.88 97 SER A O 1
ATOM 685 N N . GLN A 1 98 ? 0.149 3.294 -13.816 1.00 94.06 98 GLN A N 1
ATOM 686 C CA . GLN A 1 98 ? 0.173 4.611 -14.441 1.00 94.06 98 GLN A CA 1
ATOM 687 C C . GLN A 1 98 ? -1.252 5.110 -14.711 1.00 94.06 98 GLN A C 1
ATOM 689 O O . GLN A 1 98 ? -2.064 4.416 -15.326 1.00 94.06 98 GLN A O 1
ATOM 694 N N . ASN A 1 99 ? -1.544 6.334 -14.262 1.00 93.69 99 ASN A N 1
ATOM 695 C CA . ASN A 1 99 ? -2.883 6.939 -14.284 1.00 93.69 99 ASN A CA 1
ATOM 696 C C . ASN A 1 99 ? -3.946 6.147 -13.492 1.00 93.69 99 ASN A C 1
ATOM 698 O O . ASN A 1 99 ? -5.136 6.182 -13.823 1.00 93.69 99 ASN A O 1
ATOM 702 N N . ARG A 1 100 ? -3.524 5.405 -12.462 1.00 92.06 100 ARG A N 1
ATOM 703 C CA . ARG A 1 100 ? -4.399 4.769 -11.474 1.00 92.06 100 ARG A CA 1
ATOM 704 C C . ARG A 1 100 ? -4.211 5.454 -10.135 1.00 92.06 100 ARG A C 1
ATOM 706 O O . ARG A 1 100 ? -3.082 5.667 -9.698 1.00 92.06 100 ARG A O 1
ATOM 713 N N . ALA A 1 101 ? -5.325 5.795 -9.494 1.00 92.12 101 ALA A N 1
ATOM 714 C CA . ALA A 1 101 ? -5.264 6.399 -8.179 1.00 92.12 101 ALA A CA 1
ATOM 715 C C . ALA A 1 101 ? -4.692 5.417 -7.149 1.00 92.12 101 ALA A C 1
ATOM 717 O O . ALA A 1 101 ? -4.852 4.203 -7.277 1.00 92.12 101 ALA A O 1
ATOM 718 N N . TYR A 1 102 ? -4.054 5.958 -6.121 1.00 93.50 102 TYR A N 1
ATOM 719 C CA . TYR A 1 102 ? -3.643 5.233 -4.923 1.00 93.50 102 TYR A CA 1
ATOM 720 C C . TYR A 1 102 ? -3.945 6.091 -3.696 1.00 93.50 102 TYR A C 1
ATOM 722 O O . TYR A 1 102 ? -4.138 7.300 -3.822 1.00 93.50 102 TYR A O 1
ATOM 730 N N . MET A 1 103 ? -4.014 5.485 -2.513 1.00 95.12 103 MET A N 1
ATOM 731 C CA . MET A 1 103 ? -4.135 6.241 -1.270 1.00 95.12 103 MET A CA 1
ATOM 732 C C . MET A 1 103 ? -2.748 6.597 -0.739 1.00 95.12 103 MET A C 1
ATOM 734 O O . MET A 1 103 ? -1.879 5.734 -0.653 1.00 95.12 103 MET A O 1
ATOM 738 N N . ASN A 1 104 ? -2.569 7.852 -0.340 1.00 94.06 104 ASN A N 1
ATOM 739 C CA . ASN A 1 104 ? -1.429 8.301 0.446 1.00 94.06 104 ASN A CA 1
ATOM 740 C C . ASN A 1 104 ? -1.905 8.702 1.852 1.00 94.06 104 ASN A C 1
ATOM 742 O O . ASN A 1 104 ? -2.975 9.304 2.005 1.00 94.06 104 ASN A O 1
ATOM 746 N N . GLN A 1 105 ? -1.118 8.362 2.869 1.00 92.81 105 GLN A N 1
ATOM 747 C CA . GLN A 1 105 ? -1.396 8.651 4.269 1.00 92.81 105 GLN A CA 1
ATOM 748 C C . GLN A 1 105 ? -0.205 9.338 4.917 1.00 92.81 105 GLN A C 1
ATOM 750 O O . GLN A 1 105 ? 0.926 8.888 4.791 1.00 92.81 105 GLN A O 1
ATOM 755 N N . GLY A 1 106 ? -0.474 10.420 5.642 1.00 93.50 106 GLY A N 1
ATOM 756 C CA . GLY A 1 106 ? 0.528 11.024 6.513 1.00 93.50 106 GLY A CA 1
ATOM 757 C C . GLY A 1 106 ? 0.595 10.361 7.888 1.00 93.50 106 GLY A C 1
ATOM 758 O O . GLY A 1 106 ? -0.072 9.364 8.176 1.00 93.50 106 GLY A O 1
ATOM 759 N N . LEU A 1 107 ? 1.359 10.994 8.775 1.00 95.12 107 LEU A N 1
ATOM 760 C CA . LEU A 1 107 ? 1.419 10.638 10.190 1.00 95.12 107 LEU A CA 1
ATOM 761 C C . LEU A 1 107 ? 0.106 10.968 10.913 1.00 95.12 107 LEU A C 1
ATOM 763 O O . LEU A 1 107 ? -0.634 11.892 10.549 1.00 95.12 107 LEU A O 1
ATOM 767 N N . ALA A 1 108 ? -0.159 10.241 11.993 1.00 97.56 108 ALA A N 1
ATOM 768 C CA . ALA A 1 108 ? -1.186 10.614 12.955 1.00 97.56 108 ALA A CA 1
ATOM 769 C C . ALA A 1 108 ? -0.751 11.861 13.762 1.00 97.56 108 ALA A C 1
ATOM 771 O O . ALA A 1 108 ? 0.431 12.233 13.756 1.00 97.56 108 ALA A O 1
ATOM 772 N N . PRO A 1 109 ? -1.683 12.542 14.459 1.00 96.81 109 PRO A N 1
ATOM 773 C CA . PRO A 1 109 ? -1.363 13.723 15.255 1.00 96.81 109 PRO A CA 1
ATOM 774 C C . PRO A 1 109 ? -0.206 13.495 16.235 1.00 96.81 109 PRO A C 1
ATOM 776 O O . PRO A 1 109 ? -0.089 12.435 16.848 1.00 96.81 109 PRO A O 1
ATOM 779 N N . GLY A 1 110 ? 0.645 14.511 16.394 1.00 95.75 110 GLY A N 1
ATOM 780 C CA . GLY A 1 110 ? 1.839 14.416 17.241 1.00 95.75 110 GLY A CA 1
ATOM 781 C C . GLY A 1 110 ? 2.973 13.586 16.632 1.00 95.75 110 GLY A C 1
ATOM 782 O O . GLY A 1 110 ? 3.814 13.091 17.377 1.00 95.75 110 GLY A O 1
ATOM 783 N N . SER A 1 111 ? 2.992 13.430 15.303 1.00 92.81 111 SER A N 1
ATOM 784 C CA . SER A 1 111 ? 3.986 12.630 14.570 1.00 92.81 111 SER A CA 1
ATOM 785 C C . SER A 1 111 ? 3.991 11.151 14.973 1.00 92.81 111 SER A C 1
ATOM 787 O O . SER A 1 111 ? 5.023 10.486 14.921 1.00 92.81 111 SER A O 1
ATOM 789 N N . ALA A 1 112 ? 2.835 10.641 15.401 1.00 96.12 112 ALA A N 1
ATOM 790 C CA . ALA A 1 112 ? 2.657 9.235 15.727 1.00 96.12 112 ALA A CA 1
ATOM 791 C C . ALA A 1 112 ? 2.444 8.396 14.449 1.00 96.12 112 ALA A C 1
ATOM 793 O O . ALA A 1 112 ? 1.981 8.932 13.435 1.00 96.12 112 ALA A O 1
ATOM 794 N N . PRO A 1 113 ? 2.716 7.077 14.487 1.00 95.81 113 PRO A N 1
ATOM 795 C CA . PRO A 1 113 ? 2.333 6.175 13.406 1.00 95.81 113 PRO A CA 1
ATOM 796 C C . PRO A 1 113 ? 0.829 6.255 13.125 1.00 95.81 113 PRO A C 1
ATOM 798 O O . PRO A 1 113 ? 0.013 6.254 14.053 1.00 95.81 113 PRO A O 1
ATOM 801 N N . SER A 1 114 ? 0.458 6.326 11.850 1.00 97.06 114 SER A N 1
ATOM 802 C CA . SER A 1 114 ? -0.935 6.228 11.425 1.00 97.06 114 SER A CA 1
ATOM 803 C C . SER A 1 114 ? -1.351 4.770 11.228 1.00 97.06 114 SER A C 1
ATOM 805 O O . SER A 1 114 ? -0.528 3.869 11.076 1.00 97.06 114 SER A O 1
ATOM 807 N N . VAL A 1 115 ? -2.659 4.535 11.285 1.00 97.88 115 VAL A N 1
ATOM 808 C CA . VAL A 1 115 ? -3.288 3.233 11.073 1.00 97.88 115 VAL A CA 1
ATOM 809 C C . VAL A 1 115 ? -4.398 3.419 10.059 1.00 97.88 115 VAL A C 1
ATOM 811 O O . VAL A 1 115 ? -5.236 4.309 10.222 1.00 97.88 115 VAL A O 1
ATOM 814 N N . ILE A 1 116 ? -4.419 2.555 9.048 1.00 97.38 116 ILE A N 1
ATOM 815 C CA . ILE A 1 116 ? -5.566 2.356 8.172 1.00 97.38 116 ILE A CA 1
ATOM 816 C C . ILE A 1 116 ? -6.199 1.005 8.441 1.00 97.38 116 ILE A C 1
ATOM 818 O O . ILE A 1 116 ? -5.516 -0.016 8.476 1.00 97.38 116 ILE A O 1
ATOM 822 N N . THR A 1 117 ? -7.518 1.007 8.568 1.00 97.81 117 THR A N 1
ATOM 823 C CA . THR A 1 117 ? -8.301 -0.214 8.715 1.00 97.81 117 THR A CA 1
ATOM 824 C C . THR A 1 117 ? -9.241 -0.334 7.533 1.00 97.81 117 THR A C 1
ATOM 826 O O . THR A 1 117 ? -10.028 0.576 7.284 1.00 97.81 117 THR A O 1
ATOM 829 N N . TYR A 1 118 ? -9.186 -1.468 6.837 1.00 97.06 118 TYR A N 1
ATOM 830 C CA . TYR A 1 118 ? -10.181 -1.865 5.844 1.00 97.06 118 TYR A CA 1
ATOM 831 C C . TYR A 1 118 ? -11.110 -2.909 6.457 1.00 97.06 118 TYR A C 1
ATOM 833 O O . TYR A 1 118 ? -10.643 -3.900 7.015 1.00 97.06 118 TYR A O 1
ATOM 841 N N . THR A 1 119 ? -12.418 -2.693 6.346 1.00 96.94 119 THR A N 1
ATOM 842 C CA . THR A 1 119 ? -13.445 -3.622 6.827 1.00 96.94 119 THR A CA 1
ATOM 843 C C . THR A 1 119 ? -14.218 -4.173 5.640 1.00 96.94 119 THR A C 1
ATOM 845 O O . THR A 1 119 ? -14.869 -3.419 4.915 1.00 96.94 119 THR A O 1
ATOM 848 N N . PHE A 1 120 ? -14.131 -5.487 5.445 1.00 94.12 120 PHE A N 1
ATOM 849 C CA . PHE A 1 120 ? -14.813 -6.209 4.377 1.00 94.12 120 PHE A CA 1
ATOM 850 C C . PHE A 1 120 ? -16.070 -6.880 4.937 1.00 94.12 120 PHE A C 1
ATOM 852 O O . PHE A 1 120 ? -15.984 -7.635 5.904 1.00 94.12 120 PHE A O 1
ATOM 859 N N . ASP A 1 121 ? -17.224 -6.658 4.305 1.00 89.94 121 ASP A N 1
ATOM 860 C CA . ASP A 1 121 ? -18.497 -7.271 4.731 1.00 89.94 121 ASP A CA 1
ATOM 861 C C . ASP A 1 121 ? -18.573 -8.774 4.420 1.00 89.94 121 ASP A C 1
ATOM 863 O O . ASP A 1 121 ? -19.422 -9.499 4.937 1.00 89.94 121 ASP A O 1
ATOM 867 N N . THR A 1 122 ? -17.688 -9.256 3.546 1.00 87.12 122 THR A N 1
ATOM 868 C CA . THR A 1 122 ? -17.595 -10.660 3.142 1.00 87.12 122 THR A CA 1
ATOM 869 C C . THR A 1 122 ? -16.139 -11.104 3.142 1.00 87.12 122 THR A C 1
ATOM 871 O O . THR A 1 122 ? -15.232 -10.278 3.034 1.00 87.12 122 THR A O 1
ATOM 874 N N . VAL A 1 123 ? -15.913 -12.415 3.266 1.00 86.81 123 VAL A N 1
ATOM 875 C CA . VAL A 1 123 ? -14.566 -12.995 3.186 1.00 86.81 123 VAL A CA 1
ATOM 876 C C . VAL A 1 123 ? -13.918 -12.580 1.868 1.00 86.81 123 VAL A C 1
ATOM 878 O O . VAL A 1 123 ? -14.514 -12.744 0.802 1.00 86.81 123 VAL A O 1
ATOM 881 N N . THR A 1 124 ? -12.696 -12.052 1.941 1.00 86.44 124 THR A N 1
ATOM 882 C CA . THR A 1 124 ? -11.965 -11.640 0.747 1.00 86.44 124 THR A CA 1
ATOM 883 C C . THR A 1 124 ? -11.647 -12.863 -0.124 1.00 86.44 124 THR A C 1
ATOM 885 O O . THR A 1 124 ? -11.186 -13.889 0.385 1.00 86.44 124 THR A O 1
ATOM 888 N N . PRO A 1 125 ? -11.889 -12.798 -1.442 1.00 83.31 125 PRO A N 1
ATOM 889 C CA . PRO A 1 125 ? -11.567 -13.894 -2.351 1.00 83.31 125 PRO A CA 1
ATOM 890 C C . PRO A 1 125 ? -10.076 -14.264 -2.298 1.00 83.31 125 PRO A C 1
ATOM 892 O O . PRO A 1 125 ? -9.213 -13.399 -2.393 1.00 83.31 125 PRO A O 1
ATOM 895 N N . SER A 1 126 ? -9.728 -15.541 -2.153 1.00 79.31 126 SER A N 1
ATOM 896 C CA . SER A 1 126 ? -8.320 -15.958 -2.067 1.00 79.31 126 SER A CA 1
ATOM 897 C C . SER A 1 126 ? -7.628 -15.950 -3.435 1.00 79.31 126 SER A C 1
ATOM 899 O O . SER A 1 126 ? -8.156 -16.520 -4.389 1.00 79.31 126 SER A O 1
ATOM 901 N N . GLY A 1 127 ? -6.416 -15.391 -3.517 1.00 76.44 127 GLY A N 1
ATOM 902 C CA . GLY A 1 127 ? -5.532 -15.520 -4.686 1.00 76.44 127 GLY A CA 1
ATOM 903 C C . GLY A 1 127 ? -5.926 -14.697 -5.917 1.00 76.44 127 GLY A C 1
ATOM 904 O O . GLY A 1 127 ? -5.334 -14.874 -6.977 1.00 76.44 127 GLY A O 1
ATOM 905 N N . THR A 1 128 ? -6.920 -13.813 -5.805 1.00 77.38 128 THR A N 1
ATOM 906 C CA . THR A 1 128 ? -7.419 -12.991 -6.926 1.00 77.38 128 THR A CA 1
ATOM 907 C C . THR A 1 128 ? -7.183 -11.490 -6.747 1.00 77.38 128 THR A C 1
ATOM 909 O O . THR A 1 128 ? -7.613 -10.693 -7.585 1.00 77.38 128 THR A O 1
ATOM 912 N N . TRP A 1 129 ? -6.507 -11.099 -5.665 1.00 85.19 129 TRP A N 1
ATOM 913 C CA . TRP A 1 129 ? -6.156 -9.720 -5.342 1.00 85.19 129 TRP A CA 1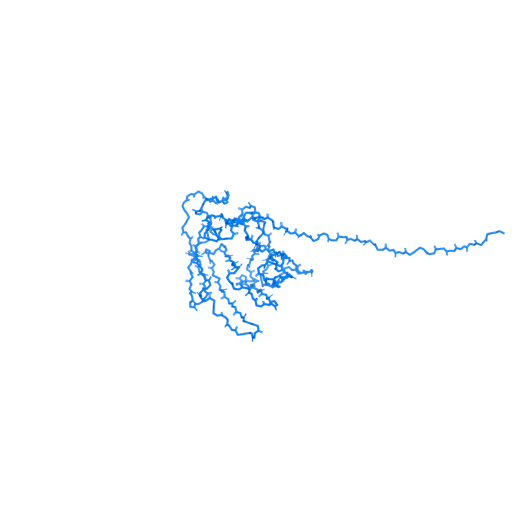
ATOM 914 C C . TRP A 1 129 ? -4.806 -9.659 -4.636 1.00 85.19 129 TRP A C 1
ATOM 916 O O . TRP A 1 129 ? -4.288 -10.658 -4.143 1.00 85.19 129 TRP A O 1
ATOM 926 N N . GLY A 1 130 ? -4.265 -8.451 -4.582 1.00 89.12 130 GLY A N 1
ATOM 927 C CA . GLY A 1 130 ? -3.083 -8.115 -3.816 1.00 89.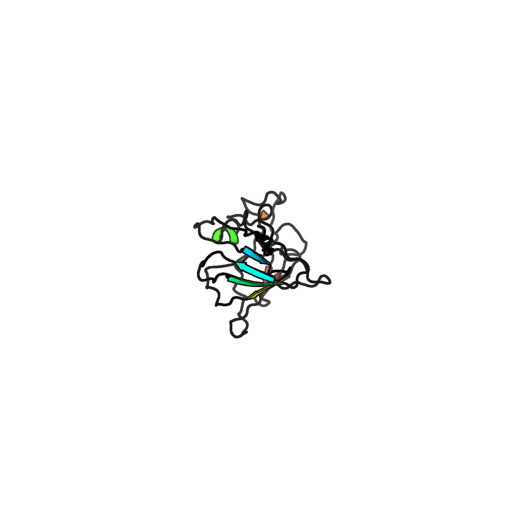12 130 GLY A CA 1
ATOM 928 C C . GLY A 1 130 ? -3.022 -6.609 -3.611 1.00 89.12 130 GLY A C 1
ATOM 929 O O . GLY A 1 130 ? -3.807 -5.851 -4.186 1.00 89.12 130 GLY A O 1
ATOM 930 N N . PHE A 1 131 ? -2.079 -6.179 -2.789 1.00 93.06 131 PHE A N 1
ATOM 931 C CA . PHE A 1 131 ? -1.754 -4.775 -2.594 1.00 93.06 131 PHE A CA 1
ATOM 932 C C . PHE A 1 131 ? -0.240 -4.612 -2.550 1.00 93.06 131 PHE A C 1
ATOM 934 O O . PHE A 1 131 ? 0.513 -5.577 -2.438 1.00 93.06 131 PHE A O 1
ATOM 941 N N . THR A 1 132 ? 0.198 -3.373 -2.669 1.00 94.62 132 THR A N 1
ATOM 942 C CA . THR A 1 132 ? 1.601 -2.986 -2.619 1.00 94.62 132 THR A CA 1
ATOM 943 C C . THR A 1 132 ? 1.700 -1.713 -1.800 1.00 94.62 132 THR A C 1
ATOM 945 O O . THR A 1 132 ? 0.772 -0.901 -1.786 1.00 94.62 132 THR A O 1
ATOM 948 N N . LEU A 1 133 ? 2.798 -1.592 -1.071 1.00 94.81 133 LEU A N 1
ATOM 949 C CA . LEU A 1 133 ? 3.144 -0.431 -0.270 1.00 94.81 133 LEU A CA 1
ATOM 950 C C . LEU A 1 133 ? 4.298 0.266 -0.992 1.00 94.81 133 LEU A C 1
ATOM 952 O O . LEU A 1 133 ? 5.168 -0.419 -1.529 1.00 94.81 133 LEU A O 1
ATOM 956 N N . GLY A 1 134 ? 4.278 1.593 -1.041 1.00 92.50 134 GLY A N 1
ATOM 957 C CA . GLY A 1 134 ? 5.357 2.397 -1.620 1.00 92.50 134 GLY A CA 1
ATOM 958 C C . GLY A 1 134 ? 5.987 3.290 -0.561 1.00 92.50 134 GLY A C 1
ATOM 959 O O . GLY A 1 134 ? 5.371 3.484 0.488 1.00 92.50 134 GLY A O 1
ATOM 960 N N . ASP A 1 135 ? 7.167 3.832 -0.863 1.00 89.25 135 ASP A N 1
ATOM 961 C CA . ASP A 1 135 ? 7.889 4.782 -0.010 1.00 89.25 135 ASP A CA 1
ATOM 962 C C . ASP A 1 135 ? 8.224 4.212 1.375 1.00 89.25 135 ASP A C 1
ATOM 964 O O . ASP A 1 135 ? 8.083 4.865 2.402 1.00 89.25 135 ASP A O 1
ATOM 968 N N . ILE A 1 136 ? 8.618 2.932 1.417 1.00 93.00 136 ILE A N 1
ATOM 969 C CA . ILE A 1 136 ? 9.008 2.253 2.660 1.00 93.00 136 ILE A CA 1
ATOM 970 C C . ILE A 1 136 ? 10.531 2.291 2.797 1.00 93.00 136 ILE A C 1
ATOM 972 O O . ILE A 1 136 ? 11.207 1.264 2.704 1.00 93.00 136 ILE A O 1
ATOM 976 N N . ASP A 1 137 ? 11.050 3.492 3.042 1.00 90.00 137 ASP A N 1
ATOM 977 C CA . ASP A 1 137 ? 12.488 3.770 3.130 1.00 90.00 137 ASP A CA 1
ATOM 978 C C . ASP A 1 137 ? 12.921 4.049 4.575 1.00 90.00 137 ASP A C 1
ATOM 980 O O . ASP A 1 137 ? 13.708 3.303 5.171 1.00 90.00 137 ASP A O 1
ATOM 984 N N . ALA A 1 138 ? 12.345 5.092 5.175 1.00 90.56 138 ALA A N 1
ATOM 985 C CA . ALA A 1 138 ? 12.523 5.428 6.588 1.00 90.56 138 ALA A CA 1
ATOM 986 C C . ALA A 1 138 ? 11.438 4.811 7.488 1.00 90.56 138 ALA A C 1
ATOM 988 O O . ALA A 1 138 ? 11.482 4.936 8.717 1.00 90.56 138 ALA A O 1
ATOM 989 N N . ASP A 1 139 ? 10.475 4.123 6.877 1.00 92.88 139 ASP A N 1
ATOM 990 C CA . ASP A 1 139 ? 9.251 3.680 7.520 1.00 92.88 139 ASP A CA 1
ATOM 991 C C . ASP A 1 139 ? 9.296 2.232 8.001 1.00 92.88 139 ASP A C 1
ATOM 993 O O . ASP A 1 139 ? 10.115 1.395 7.605 1.00 92.88 139 ASP A O 1
ATOM 997 N N . ARG A 1 140 ? 8.346 1.924 8.883 1.00 94.62 140 ARG A N 1
ATOM 998 C CA . ARG A 1 140 ? 8.000 0.558 9.263 1.00 94.62 140 ARG A CA 1
ATOM 999 C C . ARG A 1 140 ? 6.500 0.389 9.157 1.00 94.62 140 ARG A C 1
ATOM 1001 O O . ARG A 1 140 ? 5.753 1.133 9.787 1.00 94.62 140 ARG A O 1
ATOM 1008 N N . VAL A 1 141 ? 6.070 -0.621 8.412 1.00 96.50 141 VAL A N 1
ATOM 1009 C CA . VAL A 1 141 ? 4.654 -0.942 8.235 1.00 96.50 141 VAL A CA 1
ATOM 1010 C C . VAL A 1 141 ? 4.391 -2.335 8.763 1.00 96.50 141 VAL A C 1
ATOM 1012 O O . VAL A 1 141 ? 5.021 -3.299 8.337 1.00 96.50 141 VAL A O 1
ATOM 1015 N N . ARG A 1 142 ? 3.437 -2.442 9.682 1.00 97.19 142 ARG A N 1
ATOM 1016 C CA . ARG A 1 142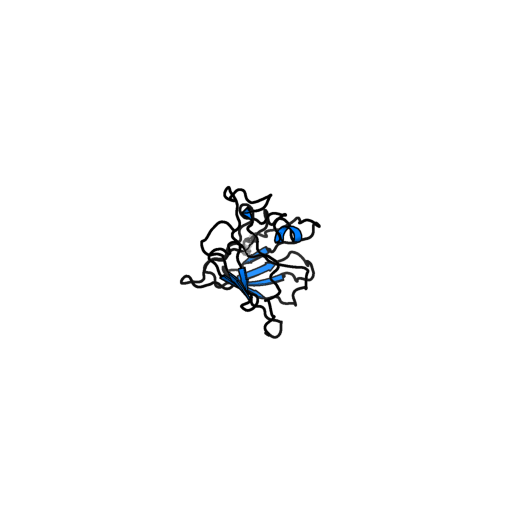 ? 2.934 -3.716 10.188 1.00 97.19 142 ARG A CA 1
ATOM 1017 C C . ARG A 1 142 ? 1.598 -4.039 9.529 1.00 97.19 142 ARG A C 1
ATOM 1019 O O . ARG A 1 142 ? 0.775 -3.144 9.352 1.00 97.19 142 ARG A O 1
ATOM 1026 N N . ILE A 1 143 ? 1.390 -5.308 9.186 1.00 97.00 143 ILE A N 1
ATOM 1027 C CA . ILE A 1 143 ? 0.143 -5.793 8.586 1.00 97.00 143 ILE A CA 1
ATOM 1028 C C . ILE A 1 143 ? -0.509 -6.792 9.538 1.00 97.00 143 ILE A C 1
ATOM 1030 O O . ILE A 1 143 ? -0.015 -7.903 9.708 1.00 97.00 143 ILE A O 1
ATOM 1034 N N . ASP A 1 144 ? -1.658 -6.416 10.092 1.00 97.06 144 ASP A N 1
ATOM 1035 C CA . ASP A 1 144 ? -2.512 -7.292 10.891 1.00 97.06 144 ASP A CA 1
ATOM 1036 C C . ASP A 1 144 ? -3.831 -7.559 10.156 1.00 97.06 144 ASP A C 1
ATOM 1038 O O . ASP A 1 144 ? -4.347 -6.699 9.439 1.00 97.06 144 ASP A O 1
ATOM 1042 N N . ALA A 1 145 ? -4.404 -8.746 10.358 1.00 96.00 145 ALA A N 1
ATOM 1043 C CA . ALA A 1 145 ? -5.696 -9.123 9.795 1.00 96.00 145 ALA A CA 1
ATOM 1044 C C . ALA A 1 145 ? -6.528 -9.920 10.806 1.00 96.00 145 ALA A C 1
ATOM 1046 O O . ALA A 1 145 ? -5.988 -10.617 11.669 1.00 96.00 145 ALA A O 1
ATOM 1047 N N . GLN A 1 146 ? -7.852 -9.816 10.688 1.00 96.44 146 GLN A N 1
ATOM 1048 C CA . GLN A 1 146 ? -8.816 -10.550 11.507 1.00 96.44 146 GLN A CA 1
ATOM 1049 C C . GLN A 1 146 ? -9.872 -11.215 10.620 1.00 96.44 146 GLN A C 1
ATOM 1051 O O . GLN A 1 146 ? -10.203 -10.695 9.553 1.00 96.44 146 GLN A O 1
ATOM 1056 N N . ASP A 1 147 ? -10.390 -12.363 11.056 1.00 94.19 147 ASP A N 1
ATOM 1057 C CA . ASP A 1 147 ? -11.540 -13.014 10.427 1.00 94.19 147 ASP A CA 1
ATOM 1058 C C . ASP A 1 147 ? -12.875 -12.397 10.895 1.00 94.19 147 ASP A C 1
ATOM 1060 O O . ASP A 1 147 ? -12.918 -11.489 11.727 1.00 94.19 147 ASP A O 1
ATOM 1064 N N . SER A 1 148 ? -13.997 -12.906 10.378 1.00 91.88 148 SER A N 1
ATOM 1065 C CA . SER A 1 148 ? -15.341 -12.424 10.732 1.00 91.88 148 SER A CA 1
ATOM 1066 C C . SER A 1 148 ? -15.740 -12.665 12.195 1.00 91.88 148 SER A C 1
ATOM 1068 O O . SER A 1 148 ? -16.773 -12.166 12.634 1.00 91.88 148 SER A O 1
ATOM 1070 N N . LEU A 1 149 ? -14.973 -13.466 12.937 1.00 94.19 149 LEU A N 1
ATOM 1071 C CA . LEU A 1 149 ? -15.164 -13.736 14.362 1.00 94.19 149 LEU A CA 1
ATOM 1072 C C . LEU A 1 149 ? -14.193 -12.918 15.234 1.00 94.19 149 LEU A C 1
ATOM 1074 O O . LEU A 1 149 ? -14.233 -13.041 16.457 1.00 94.19 149 LEU A O 1
ATOM 1078 N N . GLY A 1 150 ? -13.338 -12.088 14.626 1.00 93.69 150 GLY A N 1
ATOM 1079 C CA . GLY A 1 150 ? -12.315 -11.301 15.313 1.00 93.69 150 GLY A CA 1
ATOM 1080 C C . GLY A 1 150 ? -11.053 -12.092 15.670 1.00 93.69 150 GLY A C 1
ATOM 1081 O O . GLY A 1 150 ? -10.209 -11.589 16.412 1.00 93.69 150 GLY A O 1
ATOM 1082 N N . ASN A 1 151 ? -10.891 -13.323 15.173 1.00 96.75 151 ASN A N 1
ATOM 1083 C CA . ASN A 1 151 ? -9.655 -14.072 15.391 1.00 96.75 151 ASN A CA 1
ATOM 1084 C C . ASN A 1 151 ? -8.548 -13.518 14.496 1.00 96.75 151 ASN A C 1
ATOM 1086 O O . ASN A 1 151 ? -8.786 -13.190 13.334 1.00 96.75 151 ASN A O 1
ATOM 1090 N N . ALA A 1 152 ? -7.321 -13.473 15.013 1.00 95.94 152 ALA A N 1
ATOM 1091 C CA . ALA A 1 152 ? -6.164 -13.059 14.231 1.00 95.94 152 ALA A CA 1
ATOM 1092 C C . ALA A 1 152 ? -5.898 -14.027 13.065 1.00 95.94 152 ALA A C 1
ATOM 1094 O O . ALA A 1 152 ? -5.836 -15.245 13.251 1.00 95.94 152 ALA A O 1
ATOM 1095 N N . VAL A 1 153 ? -5.674 -13.470 11.877 1.00 94.19 153 VAL A N 1
ATOM 1096 C CA . VAL A 1 153 ? -5.236 -14.201 10.685 1.00 94.19 153 VAL A CA 1
ATOM 1097 C C . VAL A 1 153 ? -3.720 -14.026 10.541 1.00 94.19 153 VAL A C 1
ATOM 1099 O O . VAL A 1 153 ? -3.254 -12.888 10.492 1.00 94.19 153 VAL A O 1
ATOM 1102 N N . PRO A 1 154 ? -2.922 -15.109 10.462 1.00 93.19 154 PRO A N 1
ATOM 1103 C CA . PRO A 1 154 ? -1.484 -14.991 10.228 1.00 93.19 154 PRO A CA 1
ATOM 1104 C C . PRO A 1 154 ? -1.177 -14.374 8.854 1.00 93.19 154 PRO A C 1
ATOM 1106 O O . PRO A 1 154 ? -1.475 -14.971 7.821 1.00 93.19 154 PRO A O 1
ATOM 1109 N N . THR A 1 155 ? -0.535 -13.205 8.839 1.00 94.56 155 THR A N 1
ATOM 1110 C CA . THR A 1 155 ? -0.157 -12.471 7.611 1.00 94.56 155 THR A CA 1
ATOM 1111 C C . THR A 1 155 ? 1.312 -12.663 7.222 1.00 94.56 155 THR A C 1
ATOM 1113 O O . THR A 1 155 ? 1.739 -12.207 6.166 1.00 94.56 155 THR A O 1
ATOM 1116 N N . GLY A 1 156 ? 2.101 -13.383 8.034 1.00 93.69 156 GLY A N 1
ATOM 1117 C CA . GLY A 1 156 ? 3.542 -13.593 7.823 1.00 93.69 156 GLY A CA 1
ATOM 1118 C C . GLY A 1 156 ? 3.914 -14.151 6.441 1.00 93.69 156 GLY A C 1
ATOM 1119 O O . GLY A 1 156 ? 5.003 -13.874 5.942 1.00 93.69 156 GLY A O 1
ATOM 1120 N N . GLY A 1 157 ? 3.002 -14.905 5.815 1.00 92.62 157 GLY A N 1
ATOM 1121 C CA . GLY A 1 157 ? 3.159 -15.480 4.476 1.00 92.62 157 GLY A CA 1
ATOM 1122 C C . GLY A 1 157 ? 2.520 -14.683 3.333 1.00 92.62 157 GLY A C 1
ATOM 1123 O O . GLY A 1 157 ? 2.427 -15.219 2.240 1.00 92.62 157 GLY A O 1
ATOM 1124 N N . TRP A 1 158 ? 2.027 -13.461 3.567 1.00 92.12 158 TRP A N 1
ATOM 1125 C CA . TRP A 1 158 ? 1.403 -12.632 2.519 1.00 92.12 158 TRP A CA 1
ATOM 1126 C C . TRP A 1 158 ? 2.414 -11.833 1.690 1.00 92.12 158 TRP A C 1
ATOM 1128 O O . TRP A 1 158 ? 2.071 -11.311 0.633 1.00 92.12 158 TRP A O 1
ATOM 1138 N N . TYR A 1 159 ? 3.642 -11.681 2.185 1.00 94.50 159 TYR A N 1
ATOM 1139 C CA . TYR A 1 159 ? 4.688 -10.944 1.489 1.00 94.50 159 TYR A CA 1
ATOM 1140 C C . TYR A 1 159 ? 5.249 -11.760 0.320 1.00 94.50 159 TYR A C 1
ATOM 1142 O O . TYR A 1 159 ? 5.744 -12.869 0.513 1.00 94.50 159 TYR A O 1
ATOM 1150 N N . GLU A 1 160 ? 5.221 -11.167 -0.872 1.00 92.94 160 GLU A N 1
ATOM 1151 C CA . GLU A 1 160 ? 5.734 -11.783 -2.100 1.00 92.94 160 GLU A CA 1
ATOM 1152 C C . GLU A 1 160 ? 7.144 -11.287 -2.452 1.00 92.94 160 GLU A C 1
ATOM 1154 O O . GLU A 1 160 ? 8.046 -12.076 -2.727 1.00 92.94 160 GLU A O 1
ATOM 1159 N N . SER A 1 161 ? 7.358 -9.966 -2.473 1.00 94.06 161 SER A N 1
ATOM 1160 C CA . SER A 1 161 ? 8.650 -9.364 -2.832 1.00 94.06 161 SER A CA 1
ATOM 1161 C C . SER A 1 161 ? 8.722 -7.872 -2.492 1.00 94.06 161 SER A C 1
ATOM 1163 O O . SER A 1 161 ? 7.696 -7.220 -2.299 1.00 94.06 161 SER A O 1
ATOM 1165 N N . SER A 1 162 ? 9.948 -7.343 -2.499 1.00 95.00 162 SER A N 1
ATOM 1166 C CA . SER A 1 162 ? 10.277 -5.917 -2.465 1.00 95.00 162 SER A CA 1
ATOM 1167 C C . SER A 1 162 ? 10.934 -5.521 -3.784 1.00 95.00 162 SER A C 1
ATOM 1169 O O . SER A 1 162 ? 11.587 -6.334 -4.445 1.00 95.00 162 SER A O 1
ATOM 1171 N N . PHE A 1 163 ? 10.770 -4.263 -4.174 1.00 94.19 163 PHE A N 1
ATOM 1172 C CA . PHE A 1 163 ? 11.389 -3.685 -5.361 1.00 94.19 163 PHE A CA 1
ATOM 1173 C C . PHE A 1 163 ? 11.471 -2.167 -5.214 1.00 94.19 163 PHE A C 1
ATOM 1175 O O . PHE A 1 163 ? 10.672 -1.582 -4.496 1.00 94.19 163 PHE A O 1
ATOM 1182 N N . ASN A 1 164 ? 12.382 -1.541 -5.955 1.00 94.50 164 ASN A N 1
ATOM 1183 C CA . ASN A 1 164 ? 12.412 -0.091 -6.123 1.00 94.50 164 ASN A CA 1
ATOM 1184 C C . ASN A 1 164 ? 11.785 0.259 -7.484 1.00 94.50 164 ASN A C 1
ATOM 1186 O O . ASN A 1 164 ? 12.251 -0.232 -8.522 1.00 94.50 164 ASN A O 1
ATOM 1190 N N . TYR A 1 165 ? 10.735 1.086 -7.530 1.00 93.81 165 TYR A N 1
ATOM 1191 C CA . TYR A 1 165 ? 10.028 1.362 -8.794 1.00 93.81 165 TYR A CA 1
ATOM 1192 C C . TYR A 1 165 ? 10.843 2.210 -9.790 1.00 93.81 165 TYR A C 1
ATOM 1194 O O . TYR A 1 165 ? 10.537 2.224 -10.985 1.00 93.81 165 TYR A O 1
ATOM 1202 N N . CYS A 1 166 ? 11.914 2.867 -9.343 1.00 95.19 166 CYS A N 1
ATOM 1203 C CA . CYS A 1 166 ? 12.870 3.578 -10.188 1.00 95.19 166 CYS A CA 1
ATOM 1204 C C . CYS A 1 166 ? 13.965 2.676 -10.782 1.00 95.19 166 CYS A C 1
ATOM 1206 O O . CYS A 1 166 ? 14.709 3.122 -11.666 1.00 95.19 166 CYS A O 1
ATOM 1208 N N . SER A 1 167 ? 14.044 1.408 -10.372 1.00 94.25 167 SER A N 1
ATOM 1209 C CA . SER A 1 167 ? 14.999 0.424 -10.906 1.00 94.25 167 SER A CA 1
ATOM 1210 C C . SER A 1 167 ? 14.555 -0.245 -12.218 1.00 94.25 167 SER A C 1
ATOM 1212 O O . SER A 1 167 ? 15.354 -0.929 -12.858 1.00 94.25 167 SER A O 1
ATOM 1214 N N . VAL A 1 168 ? 13.305 -0.037 -12.653 1.00 92.50 168 VAL A N 1
ATOM 1215 C CA . VAL A 1 168 ? 12.715 -0.725 -13.818 1.00 92.50 168 VAL A CA 1
ATOM 1216 C C . VAL A 1 168 ? 12.502 0.191 -15.031 1.00 92.50 168 VAL A C 1
ATOM 1218 O O . VAL A 1 168 ? 12.762 1.393 -14.989 1.00 92.50 168 VAL A O 1
ATOM 1221 N N . SER A 1 169 ? 12.025 -0.375 -16.145 1.00 92.56 169 SER A N 1
ATOM 1222 C CA . SER A 1 169 ? 11.584 0.378 -17.326 1.00 92.56 169 SER A CA 1
ATOM 1223 C C . SER A 1 169 ? 10.338 -0.267 -17.957 1.00 92.56 169 SER A C 1
ATOM 1225 O O . SER A 1 169 ? 10.313 -1.494 -18.098 1.00 92.56 169 SER A O 1
ATOM 1227 N N . PRO A 1 170 ? 9.314 0.511 -18.360 1.00 94.06 170 PRO A N 1
ATOM 1228 C CA . PRO A 1 170 ? 9.203 1.959 -18.179 1.00 94.06 170 PRO A CA 1
ATOM 1229 C C . PRO A 1 170 ? 8.990 2.330 -16.698 1.00 94.06 170 PRO A C 1
ATOM 1231 O O . PRO A 1 170 ? 8.461 1.529 -15.929 1.00 94.06 170 PRO A O 1
ATOM 1234 N N . LYS A 1 171 ? 9.409 3.542 -16.315 1.00 94.69 171 LYS A N 1
ATOM 1235 C CA . LYS A 1 171 ? 9.327 4.086 -14.946 1.00 94.69 171 LYS A CA 1
ATOM 1236 C C . LYS A 1 171 ? 8.902 5.561 -14.939 1.00 94.69 171 LYS A C 1
ATOM 1238 O O . LYS A 1 171 ? 9.001 6.206 -15.991 1.00 94.69 171 LYS A O 1
ATOM 1243 N N . PRO A 1 172 ? 8.464 6.113 -13.792 1.00 95.62 172 PRO A N 1
ATOM 1244 C CA . PRO A 1 172 ? 8.180 7.537 -13.657 1.00 95.62 172 PRO A CA 1
ATOM 1245 C C . PRO A 1 172 ? 9.330 8.434 -14.122 1.00 95.62 172 PRO A C 1
ATOM 1247 O O . PRO A 1 172 ? 10.497 8.174 -13.834 1.00 95.62 172 PRO A O 1
ATOM 1250 N N . SER A 1 173 ? 9.006 9.539 -14.799 1.00 93.69 173 SER A N 1
ATOM 1251 C CA . SER A 1 173 ? 10.009 10.512 -15.256 1.00 93.69 173 SER A CA 1
ATOM 1252 C C . SER A 1 173 ? 10.684 11.268 -14.109 1.00 93.69 173 SER A C 1
ATOM 1254 O O . SER A 1 173 ? 11.748 11.841 -14.312 1.00 93.69 173 SER A O 1
ATOM 1256 N N . GLY A 1 174 ? 10.060 11.289 -12.926 1.00 92.00 174 GLY A N 1
ATOM 1257 C CA . GLY A 1 174 ? 10.628 11.872 -11.708 1.00 92.00 174 GLY A CA 1
ATOM 1258 C C . GLY A 1 174 ? 11.709 11.012 -11.053 1.00 92.00 174 GLY A C 1
ATOM 1259 O O . GLY A 1 174 ? 12.395 11.498 -10.162 1.00 92.00 174 GLY A O 1
ATOM 1260 N N . CYS A 1 175 ? 11.891 9.763 -11.495 1.00 93.69 175 CYS A N 1
ATOM 1261 C CA . CYS A 1 175 ? 12.939 8.900 -10.968 1.00 93.69 175 CYS A CA 1
ATOM 1262 C C . CYS A 1 175 ? 14.330 9.488 -11.241 1.00 93.69 175 CYS A C 1
ATOM 1264 O O . CYS A 1 175 ? 14.646 9.756 -12.408 1.00 93.69 175 CYS A O 1
ATOM 1266 N N . PRO A 1 176 ? 15.194 9.621 -10.218 1.00 91.69 176 PRO A N 1
ATOM 1267 C CA . PRO A 1 176 ? 16.542 10.127 -10.421 1.00 91.69 176 PRO A CA 1
ATOM 1268 C C . PRO A 1 176 ? 17.354 9.243 -11.377 1.00 91.69 176 PRO A C 1
ATOM 1270 O O . PRO A 1 176 ? 17.081 8.051 -11.577 1.00 91.69 176 PRO A O 1
ATOM 1273 N N . ALA A 1 177 ? 18.385 9.834 -11.979 1.00 90.19 177 ALA A N 1
ATOM 1274 C CA . ALA A 1 177 ? 19.364 9.078 -12.748 1.00 90.19 177 ALA A CA 1
ATOM 1275 C C . ALA A 1 177 ? 20.188 8.162 -11.827 1.00 90.19 177 ALA A C 1
ATOM 1277 O O . ALA A 1 177 ? 20.400 8.476 -10.658 1.00 90.19 177 ALA A O 1
ATOM 1278 N N . GLY A 1 178 ? 20.699 7.062 -12.382 1.00 88.62 178 GLY A N 1
ATOM 1279 C CA . GLY A 1 178 ? 21.536 6.108 -11.657 1.00 88.62 178 GLY A CA 1
ATOM 1280 C C . GLY A 1 178 ? 20.823 4.806 -11.304 1.00 88.62 178 GLY A C 1
ATOM 1281 O O . GLY A 1 178 ? 19.745 4.499 -11.822 1.00 88.62 178 GLY A O 1
ATOM 1282 N N . THR A 1 179 ? 21.499 4.027 -10.468 1.00 88.31 179 THR A N 1
ATOM 1283 C CA . THR A 1 179 ? 21.053 2.719 -9.991 1.00 88.31 179 THR A CA 1
ATOM 1284 C C . THR A 1 179 ? 20.289 2.885 -8.684 1.00 88.31 179 THR A C 1
ATOM 1286 O O . THR A 1 179 ? 20.763 3.582 -7.793 1.00 88.31 179 THR A O 1
ATOM 1289 N N . HIS A 1 180 ? 19.155 2.197 -8.574 1.00 90.88 180 HIS A N 1
ATOM 1290 C CA . HIS A 1 180 ? 18.283 2.206 -7.400 1.00 90.88 180 HIS A CA 1
ATOM 1291 C C . HIS A 1 180 ? 18.134 0.770 -6.902 1.00 90.88 180 HIS A C 1
ATOM 1293 O O . HIS A 1 180 ? 17.735 -0.107 -7.672 1.00 90.88 180 HIS A O 1
ATOM 1299 N N . THR A 1 181 ? 18.556 0.507 -5.668 1.00 89.75 181 THR A N 1
ATOM 1300 C CA . THR A 1 181 ? 18.681 -0.856 -5.099 1.00 89.75 181 THR A CA 1
ATOM 1301 C C . THR A 1 181 ? 18.205 -0.952 -3.658 1.00 89.75 181 THR A C 1
ATOM 1303 O O . THR A 1 181 ? 18.215 -2.035 -3.080 1.00 89.75 181 THR A O 1
ATOM 1306 N N . ASP A 1 182 ? 17.848 0.177 -3.064 1.00 90.88 182 ASP A N 1
ATOM 1307 C CA . ASP A 1 182 ? 17.149 0.265 -1.796 1.00 90.88 182 ASP A CA 1
ATOM 1308 C C . ASP A 1 182 ? 15.848 -0.539 -1.854 1.00 90.88 182 ASP A C 1
ATOM 1310 O O . ASP A 1 182 ? 15.113 -0.515 -2.838 1.00 90.88 182 ASP A O 1
ATOM 1314 N N . GLN A 1 183 ? 15.635 -1.356 -0.828 1.00 93.19 183 GLN A N 1
ATOM 1315 C CA . GLN A 1 183 ? 14.456 -2.196 -0.689 1.00 93.19 183 GLN A CA 1
ATOM 1316 C C . GLN A 1 183 ? 14.195 -2.420 0.799 1.00 93.19 183 GLN A C 1
ATOM 1318 O O . GLN A 1 183 ? 15.147 -2.673 1.552 1.00 93.19 183 GLN A O 1
ATOM 1323 N N . PRO A 1 184 ? 12.929 -2.398 1.236 1.00 95.50 184 PRO A N 1
ATOM 1324 C CA . PRO A 1 184 ? 12.592 -2.771 2.593 1.00 95.50 184 PRO A CA 1
ATOM 1325 C C . PRO A 1 184 ? 12.748 -4.280 2.811 1.00 95.50 184 PRO A C 1
ATOM 1327 O O . PRO A 1 184 ? 12.664 -5.092 1.885 1.00 95.50 184 PRO A O 1
ATOM 1330 N N . THR A 1 185 ? 12.926 -4.661 4.073 1.00 96.12 185 THR A N 1
ATOM 1331 C CA . THR A 1 185 ? 13.028 -6.051 4.527 1.00 96.12 185 THR A CA 1
ATOM 1332 C C . THR A 1 185 ? 11.762 -6.469 5.269 1.00 96.12 185 THR A C 1
ATOM 1334 O O . THR A 1 185 ? 11.329 -5.788 6.199 1.00 96.12 185 THR A O 1
ATOM 1337 N N . TRP A 1 186 ? 11.181 -7.603 4.873 1.00 97.25 186 TRP A N 1
ATOM 1338 C CA . TRP A 1 186 ? 10.043 -8.220 5.556 1.00 97.25 186 TRP A CA 1
ATOM 1339 C C . TRP A 1 186 ? 10.500 -9.144 6.684 1.00 97.25 186 TRP A C 1
ATOM 1341 O O . TRP A 1 186 ? 11.335 -10.025 6.472 1.00 97.25 186 TRP A O 1
ATOM 1351 N N . ASP A 1 187 ? 9.905 -8.983 7.862 1.00 97.69 187 ASP A N 1
ATOM 1352 C CA . ASP A 1 187 ? 9.996 -9.941 8.958 1.00 97.69 187 ASP A CA 1
ATOM 1353 C C . ASP A 1 187 ? 8.650 -10.679 9.118 1.00 97.69 187 ASP A C 1
ATOM 1355 O O . ASP A 1 187 ? 7.670 -10.082 9.580 1.00 97.69 187 ASP A O 1
ATOM 1359 N N . PRO A 1 188 ? 8.577 -11.982 8.777 1.00 96.56 188 PRO A N 1
ATOM 1360 C CA . PRO A 1 188 ? 7.337 -12.750 8.845 1.00 96.56 188 PRO A CA 1
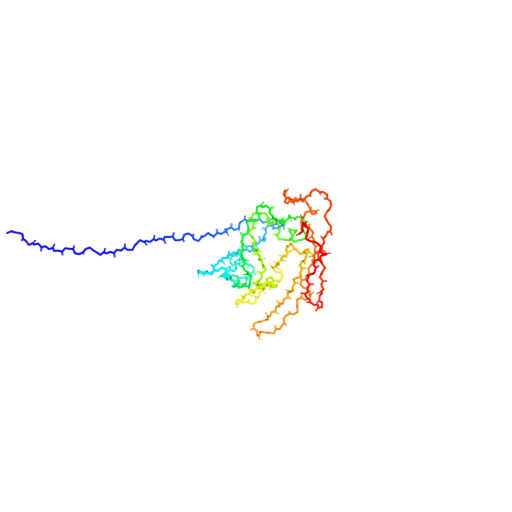ATOM 1361 C C . PRO A 1 188 ? 6.890 -13.062 10.279 1.00 96.56 188 PRO A C 1
ATOM 1363 O O . PRO A 1 188 ? 5.722 -13.391 10.489 1.00 96.56 188 PRO A O 1
ATOM 1366 N N . VAL A 1 189 ? 7.791 -12.978 11.265 1.00 96.19 189 VAL A N 1
ATOM 1367 C CA . VAL A 1 189 ? 7.479 -13.235 12.679 1.00 96.19 189 VAL A CA 1
ATOM 1368 C C . VAL A 1 189 ? 6.751 -12.036 13.269 1.00 96.19 189 VAL A C 1
ATOM 1370 O O . VAL A 1 189 ? 5.737 -12.195 13.947 1.00 96.19 189 VAL A O 1
ATOM 1373 N N . THR A 1 190 ? 7.255 -10.833 12.993 1.00 96.25 190 THR A N 1
ATOM 1374 C CA . THR A 1 190 ? 6.659 -9.578 13.474 1.00 96.25 190 THR A CA 1
ATOM 1375 C C . THR A 1 190 ? 5.649 -8.976 12.499 1.00 96.25 190 THR A C 1
ATOM 1377 O O . THR A 1 190 ? 5.046 -7.951 12.817 1.00 96.25 190 THR A O 1
ATOM 1380 N N . GLN A 1 191 ? 5.452 -9.599 11.330 1.00 97.00 191 GLN A N 1
ATOM 1381 C CA . GLN A 1 191 ? 4.541 -9.147 10.270 1.00 97.00 191 GLN A CA 1
ATOM 1382 C C . GLN A 1 191 ? 4.820 -7.692 9.866 1.00 97.00 191 GLN A C 1
ATOM 1384 O O . GLN A 1 191 ? 3.901 -6.901 9.637 1.00 97.00 191 GLN A O 1
ATOM 1389 N N . THR A 1 192 ? 6.104 -7.326 9.857 1.00 97.38 192 THR A N 1
ATOM 1390 C CA . THR A 1 192 ? 6.560 -5.945 9.710 1.00 97.38 192 THR A CA 1
ATOM 1391 C C . THR A 1 192 ? 7.514 -5.814 8.531 1.00 97.38 192 THR A C 1
ATOM 1393 O O . THR A 1 192 ? 8.543 -6.484 8.457 1.00 97.38 192 THR A O 1
ATOM 1396 N N . LEU A 1 193 ? 7.188 -4.893 7.631 1.00 97.06 193 LEU A N 1
ATOM 1397 C CA . LEU A 1 193 ? 8.051 -4.416 6.564 1.00 97.06 193 LEU A CA 1
ATOM 1398 C C . LEU A 1 193 ? 8.848 -3.221 7.089 1.00 97.06 193 LEU A C 1
ATOM 1400 O O . LEU A 1 193 ? 8.269 -2.264 7.597 1.00 97.06 193 LEU A O 1
ATOM 1404 N N . THR A 1 194 ? 10.172 -3.291 7.017 1.00 97.00 194 THR A N 1
ATOM 1405 C CA . THR A 1 194 ? 11.078 -2.264 7.543 1.00 97.00 194 THR A CA 1
ATOM 1406 C C . THR A 1 194 ? 11.930 -1.699 6.422 1.00 97.00 194 THR A C 1
ATOM 1408 O O . THR A 1 194 ? 12.647 -2.459 5.772 1.00 97.00 194 THR A O 1
ATOM 1411 N N . GLY A 1 195 ? 11.879 -0.385 6.235 1.00 94.50 195 GLY A N 1
ATOM 1412 C CA . GLY A 1 195 ? 12.728 0.326 5.291 1.00 94.50 195 GLY A CA 1
ATOM 1413 C C . GLY A 1 195 ? 14.216 0.249 5.635 1.00 94.50 195 GLY A C 1
ATOM 1414 O O . GLY A 1 195 ? 14.624 -0.196 6.714 1.00 94.50 195 GLY A O 1
ATOM 1415 N N . ASN A 1 196 ? 15.057 0.629 4.682 1.00 87.88 196 ASN A N 1
ATOM 1416 C CA . ASN A 1 196 ? 16.503 0.447 4.770 1.00 87.88 196 ASN A CA 1
ATOM 1417 C C . ASN A 1 196 ? 17.251 1.624 5.431 1.00 87.88 196 ASN A C 1
ATOM 1419 O O . ASN A 1 196 ? 18.473 1.545 5.577 1.00 87.88 196 ASN A O 1
ATOM 1423 N N . GLY A 1 197 ? 16.551 2.679 5.863 1.00 86.19 197 GLY A N 1
ATOM 1424 C CA . GLY A 1 197 ? 17.121 3.748 6.678 1.00 86.19 197 GLY A CA 1
ATOM 1425 C C . GLY A 1 197 ? 16.716 5.150 6.238 1.00 86.19 197 GLY A C 1
ATOM 1426 O O . GLY A 1 197 ? 15.784 5.720 6.790 1.00 86.19 197 GLY A O 1
ATOM 1427 N N . SER A 1 198 ? 17.506 5.768 5.359 1.00 83.38 198 SER A N 1
ATOM 1428 C CA . SER A 1 198 ? 17.239 7.134 4.894 1.00 83.38 198 SER A CA 1
ATOM 1429 C C . SER A 1 198 ? 16.113 7.149 3.871 1.00 83.38 198 SER A C 1
ATOM 1431 O O . SER A 1 198 ? 16.051 6.256 3.042 1.00 83.38 198 SER A O 1
ATOM 1433 N N . ASP A 1 199 ? 15.295 8.197 3.914 1.00 80.81 199 ASP A N 1
ATOM 1434 C CA . ASP A 1 199 ? 14.292 8.513 2.894 1.00 80.81 199 ASP A CA 1
ATOM 1435 C C . ASP A 1 199 ? 14.972 8.756 1.532 1.00 80.81 199 ASP A C 1
ATOM 1437 O O . ASP A 1 199 ? 15.876 9.601 1.431 1.00 80.81 199 ASP A O 1
ATOM 1441 N N . THR A 1 200 ? 14.612 7.969 0.514 1.00 79.94 200 THR A N 1
ATOM 1442 C CA . THR A 1 200 ? 15.207 8.013 -0.825 1.00 79.94 200 THR A CA 1
ATOM 1443 C C . THR A 1 200 ? 14.147 8.116 -1.926 1.00 79.94 200 THR A C 1
ATOM 1445 O O . THR A 1 200 ? 13.359 9.051 -1.947 1.00 79.94 200 THR A O 1
ATOM 1448 N N . SER A 1 201 ? 14.219 7.310 -2.981 1.00 73.81 201 SER A N 1
ATOM 1449 C CA . SER A 1 201 ? 13.267 7.356 -4.093 1.00 73.81 201 SER A CA 1
ATOM 1450 C C . SER A 1 201 ? 12.877 5.925 -4.407 1.00 73.81 201 SER A C 1
ATOM 1452 O O . SER A 1 201 ? 13.522 5.307 -5.257 1.00 73.81 201 SER A O 1
ATOM 1454 N N . GLY A 1 202 ? 11.856 5.404 -3.722 1.00 60.75 202 GLY A N 1
ATOM 1455 C CA . GLY A 1 202 ? 11.556 3.968 -3.704 1.00 60.75 202 GLY A CA 1
ATOM 1456 C C . GLY A 1 202 ? 10.112 3.615 -3.412 1.00 60.75 202 GLY A C 1
ATOM 1457 O O . GLY A 1 202 ? 9.416 4.377 -2.720 1.00 60.75 202 GLY A O 1
#

Foldseek 3Di:
DDDDDDDDDDDDDDPPPDPDPDLDDDWWADVIAAFDWDWDADVPDQFWGFICRPDCHLNAHVRNWIKGKQAPGKDKDQQQQAWAACPPPVNVPTNICRRHIDMDGHAHPPNHRMDMDTGGPDDDRPPRDDDDDPQQAQDKDADWDADPVRHTDQCLPVDDDWDQRLQDPPGGPPRDDDHDDWTWDADSVRNMTHHPRDRDRD

Secondary structure (DSSP, 8-state):
-------PPPP-----------------STTS-----EE-PPTT-SSEEEEE-SSS-TT--SSSEEEEE--S-EE---SSSS---TTSHHHHHH---TT----EE-PBGGGBPP-EEEE-SSPPPTTS--------SS-EEE--EE-TTSPEEP-TT-------GGGSSS--TTSPSS------EEETTTTEEE--SS----

Radius of gyration: 22.34 Å; chains: 1; bounding box: 88×58×37 Å

Sequence (202 aa):
MRRHLAILLPVTVLATSLTVAIATSSVQAVGGTGVYGGWSLASGSSSSGDFNLGTNVNGFQVPAATWTSSASNVSFPTGASTWLGPTTPFGAYFGSSQNRAYMNQGLAPGSAPSVITYTFDTVTPSGTWGFTLGDIDADRVRIDAQDSLGNAVPTGGWYESSFNYCSVSPKPSGCPAGTHTDQPTWDPVTQTLTGNGSDTSG

pLDDT: mean 83.59, std 18.75, range [34.78, 98.44]